Protein AF-0000000082585379 (afdb_homodimer)

Organism: NCBI:txid2716538

Secondary structure (DSSP, 8-state):
--EEEEEE-GGGHHHHHHHHHHHHHTT-EEEE-S--SSS---HHHHHHHHHHHHHTTS-SEEEEEESSSHHHHHHHTTSTT--EEE-SSHHHHHHHHHHH---EEEEETTTS-HHHHHHHHHHHHHPPP---HHHHHHHHHHHHTSSGGGG-THHHHHHHHHHHTT-S--/--EEEEEE-GGGHHHHHHHHHHHHHTT-EEEE-S--SSS---HHHHHHHHHHHHHTTS-SEEEEEESSSHHHHHHHTTSTT--EEE-SSHHHHHHHHHHH---EEEEETTTS-HHHHHHHHHHHHHPPP---HHHHHHHHHHHHTSSGGGG-THHHHHHHHHHHTT-S--

Solvent-accessible surface area (backbone atoms only — not comparable to full-atom values): 16922 Å² total; per-residue (Å²): 124,60,26,33,30,32,19,25,18,25,80,27,34,70,57,52,52,52,47,48,51,54,44,38,71,72,57,38,48,66,46,79,66,27,51,91,46,70,59,86,64,64,36,48,59,20,17,36,50,32,28,52,48,42,65,72,65,76,31,68,35,30,39,37,33,16,48,70,9,57,65,25,28,43,32,15,23,33,33,60,72,38,38,40,42,67,36,92,43,49,66,52,22,35,46,34,15,24,50,48,58,40,41,26,45,14,30,19,54,72,77,41,55,68,69,57,50,50,48,23,53,49,38,33,74,69,42,61,62,49,79,43,73,66,28,46,50,53,38,52,51,60,42,43,44,39,64,91,56,38,73,52,64,54,58,58,54,50,53,53,48,42,55,73,66,58,63,73,71,132,124,59,25,34,30,32,19,24,19,24,79,27,34,68,58,50,54,52,48,47,51,54,42,39,73,75,58,38,48,65,46,79,65,29,53,92,46,69,60,82,64,63,36,49,59,21,18,37,50,32,27,52,48,43,64,72,66,76,31,69,36,30,39,37,33,16,46,69,9,56,64,25,27,43,32,15,23,34,34,62,75,38,38,39,42,66,35,92,43,50,66,53,21,36,46,34,14,25,49,49,56,38,42,26,44,14,31,20,53,71,76,42,55,69,70,57,50,52,48,24,51,49,38,34,73,70,43,61,61,50,80,42,74,66,28,46,49,52,39,53,51,61,42,43,44,41,63,92,56,38,72,53,64,56,58,59,53,49,52,52,49,44,54,73,66,58,63,74,71,130

Nearest PDB structures (foldseek):
  4lfk-assembly1_B  TM=8.554E-01  e=3.234E-20  Lacticaseibacillus rhamnosus Lc 705
  3he8-assembly1_A  TM=9.364E-01  e=7.522E-17  Acetivibrio thermocellus ATCC 27405
  1o1x-assembly1_A  TM=9.632E-01  e=3.113E-16  Thermotoga maritima
  2vvr-assembly1_A  TM=9.619E-01  e=1.017E-15  Escherichia coli K-12
  1nn4-assembly1_A  TM=9.625E-01  e=7.165E-15  Escherichia coli

InterPro domains:
  IPR003500 Sugar-phosphate isomerase, RpiB/LacA/LacB family [PF02502] (4-133)
  IPR003500 Sugar-phosphate isomerase, RpiB/LacA/LacB family [PTHR30345] (2-132)
  IPR003500 Sugar-phosphate isomerase, RpiB/LacA/LacB family [TIGR00689] (4-132)
  IPR036569 Sugar-phosphate isomerase, RpiB/LacA/LacB superfamily [G3DSA:3.40.1400.10] (1-170)
  IPR036569 Sugar-phosphate isomerase, RpiB/LacA/LacB superfamily [SSF89623] (2-145)

Sequence (340 aa):
MKRIAIGCDHIVTNIKNELRQWLSEKGYDVVDFGTYNSERTHFPIFGKRVAEALQTGEFDYGVVLCGTGVGITNSANKVKGARCVLARDVHTAHAARRDYDANIIGVGGRISGLGLIENIIEEFLSTEFNATEENVFVRDFMNSMIGENANKGEYFEEERNKWKEGCYHDMKRIAIGCDHIVTNIKNELRQWLSEKGYDVVDFGTYNSERTHFPIFGKRVAEALQTGEFDYGVVLCGTGVGITNSANKVKGARCVLARDVHTAHAARRDYDANIIGVGGRISGLGLIENIIEEFLSTEFNATEENVFVRDFMNSMIGENANKGEYFEEERNKWKEGCYHD

pLDDT: mean 89.11, std 17.72, range [25.69, 98.94]

Foldseek 3Di:
DAEEEEEEFLAQLVLSVVVQVVVVVVPYHYDYPDDNHNPGDDLLVGLCVRLVVVVVVPHQAYEYEYQAQPRSQVSNLQDALAQEDEDPAQVSLQCCCAQQVHRYYTYHNNPHDSVRVNNNVVSNVPHHHNPDVNSVVNNVVSNQCDDPNVPVPVVVVVVVVCVVVVPDDD/DAEEEEEEFLAQLVLSVVVQVVVVVVPYHYDYPDDNHNPGDDLLVGLCVRLVVVVVVPHQAYEYEYQAQPRSQVSNLQDALAQEDEDPAQVSLQCCCAQQVHRYYTYHNNPHDSVRVNSSVVSNVPHHHNPDVNSVVNNVVSNQCDDPNVPVPPVVVVVVVCVVVVPDDD

Structure (mmCIF, N/CA/C/O backbone):
data_AF-0000000082585379-model_v1
#
loop_
_entity.id
_entity.type
_entity.pdbx_description
1 polymer 'RpiB/LacA/LacB family sugar-phosphate isomerase'
#
loop_
_atom_site.group_PDB
_atom_site.id
_atom_site.type_symbol
_atom_site.label_atom_id
_atom_site.label_alt_id
_atom_site.label_comp_id
_atom_site.label_asym_id
_atom_site.label_entity_id
_atom_site.label_seq_id
_atom_site.pdbx_PDB_ins_code
_atom_site.Cartn_x
_atom_site.Cartn_y
_atom_site.Cartn_z
_atom_site.occupancy
_atom_site.B_iso_or_equiv
_atom_site.auth_seq_id
_atom_site.auth_comp_id
_atom_site.auth_asym_id
_atom_site.auth_atom_id
_atom_site.pdbx_PDB_model_num
ATOM 1 N N . MET A 1 1 ? -13.711 20.859 14.453 1 89.19 1 MET A N 1
ATOM 2 C CA . MET A 1 1 ? -12.797 20.969 13.32 1 89.19 1 MET A CA 1
ATOM 3 C C . MET A 1 1 ? -12.008 19.672 13.125 1 89.19 1 MET A C 1
ATOM 5 O O . MET A 1 1 ? -11.492 19.109 14.094 1 89.19 1 MET A O 1
ATOM 9 N N . LYS A 1 2 ? -11.969 19.125 11.852 1 95.88 2 LYS A N 1
ATOM 10 C CA . LYS A 1 2 ? -11.25 17.875 11.633 1 95.88 2 LYS A CA 1
ATOM 11 C C . LYS A 1 2 ? -9.742 18.094 11.641 1 95.88 2 LYS A C 1
ATOM 13 O O . LYS A 1 2 ? -9.25 19.094 11.117 1 95.88 2 LYS A O 1
ATOM 18 N N . ARG A 1 3 ? -9.031 17.188 12.227 1 98.56 3 ARG A N 1
ATOM 19 C CA . ARG A 1 3 ? -7.582 17.266 12.367 1 98.56 3 ARG A CA 1
ATOM 20 C C . ARG A 1 3 ? -6.891 16.297 11.414 1 98.56 3 ARG A C 1
ATOM 22 O O . ARG A 1 3 ? -7.27 15.133 11.32 1 98.56 3 ARG A O 1
ATOM 29 N N . ILE A 1 4 ? -5.883 16.844 10.727 1 98.75 4 ILE A N 1
ATOM 30 C CA . ILE A 1 4 ? -5.184 16.062 9.711 1 98.75 4 ILE A CA 1
ATOM 31 C C . ILE A 1 4 ? -3.697 15.984 10.047 1 98.75 4 ILE A C 1
ATOM 33 O O . ILE A 1 4 ? -3.068 17 10.336 1 98.75 4 ILE A O 1
ATOM 37 N N . ALA A 1 5 ? -3.143 14.812 10.125 1 98.81 5 ALA A N 1
ATOM 38 C CA . ALA A 1 5 ? -1.698 14.602 10.18 1 98.81 5 ALA A CA 1
ATOM 39 C C . ALA A 1 5 ? -1.111 14.477 8.773 1 98.81 5 ALA A C 1
ATOM 41 O O . ALA A 1 5 ? -1.58 13.664 7.969 1 98.81 5 ALA A O 1
ATOM 42 N N . ILE A 1 6 ? -0.092 15.273 8.453 1 98.81 6 ILE A N 1
ATOM 43 C CA . ILE A 1 6 ? 0.487 15.234 7.113 1 98.81 6 ILE A CA 1
ATOM 44 C C . ILE A 1 6 ? 1.99 14.984 7.211 1 98.81 6 ILE A C 1
ATOM 46 O O . ILE A 1 6 ? 2.652 15.492 8.125 1 98.81 6 ILE A O 1
ATOM 50 N N . GLY A 1 7 ? 2.529 14.117 6.383 1 98.31 7 GLY A N 1
ATOM 51 C CA . GLY A 1 7 ? 3.953 13.828 6.312 1 98.31 7 GLY A CA 1
ATOM 52 C C . GLY A 1 7 ? 4.43 13.508 4.91 1 98.31 7 GLY A C 1
ATOM 53 O O . GLY A 1 7 ? 3.629 13.141 4.047 1 98.31 7 GLY A O 1
ATOM 54 N N . CYS A 1 8 ? 5.742 13.688 4.688 1 97.88 8 CYS A N 1
ATOM 55 C CA . CYS A 1 8 ? 6.328 13.43 3.379 1 97.88 8 CYS A CA 1
ATOM 56 C C . CYS A 1 8 ? 7.812 13.109 3.5 1 97.88 8 CYS A C 1
ATOM 58 O O . CYS A 1 8 ? 8.391 13.219 4.582 1 97.88 8 CYS A O 1
ATOM 60 N N . ASP A 1 9 ? 8.344 12.594 2.402 1 95.44 9 ASP A N 1
ATOM 61 C CA . ASP A 1 9 ? 9.797 12.508 2.361 1 95.44 9 ASP A CA 1
ATOM 62 C C . ASP A 1 9 ? 10.406 13.797 1.817 1 95.44 9 ASP A C 1
ATOM 64 O O . ASP A 1 9 ? 9.695 14.766 1.539 1 95.44 9 ASP A O 1
ATOM 68 N N . HIS A 1 10 ? 11.719 13.82 1.642 1 94.94 10 HIS A N 1
ATOM 69 C CA . HIS A 1 10 ? 12.453 15.031 1.312 1 94.94 10 HIS A CA 1
ATOM 70 C C . HIS A 1 10 ? 12.188 15.469 -0.124 1 94.94 10 HIS A C 1
ATOM 72 O O . HIS A 1 10 ? 12.422 16.625 -0.482 1 94.94 10 HIS A O 1
ATOM 78 N N . ILE A 1 11 ? 11.742 14.586 -0.915 1 94.81 11 ILE A N 1
ATOM 79 C CA . ILE A 1 11 ? 11.602 14.828 -2.346 1 94.81 11 ILE A CA 1
ATOM 80 C C . ILE A 1 11 ? 10.477 15.836 -2.588 1 94.81 11 ILE A C 1
ATOM 82 O O . ILE A 1 11 ? 10.539 16.625 -3.533 1 94.81 11 ILE A O 1
ATOM 86 N N . VAL A 1 12 ? 9.484 15.875 -1.727 1 97.81 12 VAL A N 1
ATOM 87 C CA . VAL A 1 12 ? 8.273 16.609 -2.064 1 97.81 12 VAL A CA 1
ATOM 88 C C . VAL A 1 12 ? 7.898 17.547 -0.919 1 97.81 12 VAL A C 1
ATOM 90 O O . VAL A 1 12 ? 6.719 17.797 -0.67 1 97.81 12 VAL A O 1
ATOM 93 N N . THR A 1 13 ? 8.898 18.094 -0.218 1 97.56 13 THR A N 1
ATOM 94 C CA . THR A 1 13 ? 8.664 18.969 0.93 1 97.56 13 THR A CA 1
ATOM 95 C C . THR A 1 13 ? 7.887 20.203 0.519 1 97.56 13 THR A C 1
ATOM 97 O O . THR A 1 13 ? 6.992 20.656 1.241 1 97.56 13 THR A O 1
ATOM 100 N N . ASN A 1 14 ? 8.195 20.766 -0.634 1 97.69 14 ASN A N 1
ATOM 101 C CA . ASN A 1 14 ? 7.504 21.953 -1.107 1 97.69 14 ASN A CA 1
ATOM 102 C C . ASN A 1 14 ? 6.031 21.672 -1.392 1 97.69 14 ASN A C 1
ATOM 104 O O . ASN A 1 14 ? 5.168 22.5 -1.099 1 97.69 14 ASN A O 1
ATOM 108 N N . ILE A 1 15 ? 5.75 20.5 -1.929 1 98.25 15 ILE A N 1
ATOM 109 C CA . ILE A 1 15 ? 4.375 20.125 -2.229 1 98.25 15 ILE A CA 1
ATOM 110 C C . ILE A 1 15 ? 3.596 19.938 -0.929 1 98.25 15 ILE A C 1
ATOM 112 O O . ILE A 1 15 ? 2.463 20.406 -0.801 1 98.25 15 ILE A O 1
ATOM 116 N N . LYS A 1 16 ? 4.254 19.266 0.037 1 98.25 16 LYS A N 1
ATOM 117 C CA . LYS A 1 16 ? 3.607 19.094 1.333 1 98.25 16 LYS A CA 1
ATOM 118 C C . LYS A 1 16 ? 3.266 20.438 1.968 1 98.25 16 LYS A C 1
ATOM 120 O O . LYS A 1 16 ? 2.18 20.609 2.525 1 98.25 16 LYS A O 1
ATOM 125 N N . ASN A 1 17 ? 4.176 21.375 1.88 1 98.19 17 ASN A N 1
ATOM 126 C CA . ASN A 1 17 ? 3.939 22.688 2.461 1 98.19 17 ASN A CA 1
ATOM 127 C C . ASN A 1 17 ? 2.762 23.391 1.793 1 98.19 17 ASN A C 1
ATOM 129 O O . ASN A 1 17 ? 1.936 24.016 2.469 1 98.19 17 ASN A O 1
ATOM 133 N N . GLU A 1 18 ? 2.713 23.297 0.524 1 98.38 18 GLU A N 1
ATOM 134 C CA . GLU A 1 18 ? 1.6 23.891 -0.213 1 98.38 18 GLU A CA 1
ATOM 135 C C . GLU A 1 18 ? 0.276 23.234 0.166 1 98.38 18 GLU A C 1
ATOM 137 O O . GLU A 1 18 ? -0.733 23.922 0.352 1 98.38 18 GLU A O 1
ATOM 142 N N . LEU A 1 19 ? 0.276 21.938 0.3 1 98.69 19 LEU A N 1
ATOM 143 C CA . LEU A 1 19 ? -0.935 21.203 0.647 1 98.69 19 LEU A CA 1
ATOM 144 C C . LEU A 1 19 ? -1.382 21.531 2.068 1 98.69 19 LEU A C 1
ATOM 146 O O . LEU A 1 19 ? -2.58 21.656 2.336 1 98.69 19 LEU A O 1
ATOM 150 N N . ARG A 1 20 ? -0.409 21.609 2.943 1 98.56 20 ARG A N 1
ATOM 151 C CA . ARG A 1 20 ? -0.731 21.984 4.316 1 98.56 20 ARG A CA 1
ATOM 152 C C . ARG A 1 20 ? -1.468 23.328 4.367 1 98.56 20 ARG A C 1
ATOM 154 O O . ARG A 1 20 ? -2.488 23.453 5.047 1 98.56 20 ARG A O 1
ATOM 161 N N . GLN A 1 21 ? -0.938 24.281 3.672 1 98.38 21 GLN A N 1
ATOM 162 C CA . GLN A 1 21 ? -1.569 25.594 3.609 1 98.38 21 GLN A CA 1
ATOM 163 C C . GLN A 1 21 ? -2.959 25.516 2.984 1 98.38 21 GLN A C 1
ATOM 165 O O . GLN A 1 21 ? -3.914 26.094 3.502 1 98.38 21 GLN A O 1
ATOM 170 N N . TRP A 1 22 ? -3.041 24.828 1.857 1 98.69 22 TRP A N 1
ATOM 171 C CA . TRP A 1 22 ? -4.301 24.641 1.141 1 98.69 22 TRP A CA 1
ATOM 172 C C . TRP A 1 22 ? -5.355 24.016 2.043 1 98.69 22 TRP A C 1
ATOM 174 O O . TRP A 1 22 ? -6.5 24.484 2.088 1 98.69 22 TRP A O 1
ATOM 184 N N . LEU A 1 23 ? -4.996 22.969 2.811 1 98.69 23 LEU A N 1
ATOM 185 C CA . LEU A 1 23 ? -5.902 22.297 3.734 1 98.69 23 LEU A CA 1
ATOM 186 C C . LEU A 1 23 ? -6.316 23.234 4.867 1 98.69 23 LEU A C 1
ATOM 188 O O . LEU A 1 23 ? -7.48 23.25 5.27 1 98.69 23 LEU A O 1
ATOM 192 N N . SER A 1 24 ? -5.359 24 5.371 1 98.31 24 SER A N 1
ATOM 193 C CA . SER A 1 24 ? -5.66 24.953 6.434 1 98.31 24 SER A CA 1
ATOM 194 C C . SER A 1 24 ? -6.668 26 5.965 1 98.31 24 SER A C 1
ATOM 196 O O . SER A 1 24 ? -7.57 26.375 6.719 1 98.31 24 SER A O 1
ATOM 198 N N . GLU A 1 25 ? -6.504 26.406 4.82 1 98 25 GLU A N 1
ATOM 199 C CA . GLU A 1 25 ? -7.41 27.391 4.246 1 98 25 GLU A CA 1
ATOM 200 C C . GLU A 1 25 ? -8.812 26.812 4.074 1 98 25 GLU A C 1
ATOM 202 O O . GLU A 1 25 ? -9.797 27.562 4.062 1 98 25 GLU A O 1
ATOM 207 N N . LYS A 1 26 ? -8.906 25.562 3.963 1 97.56 26 LYS A N 1
ATOM 208 C CA . LYS A 1 26 ? -10.195 24.891 3.822 1 97.56 26 LYS A CA 1
ATOM 209 C C . LYS A 1 26 ? -10.844 24.656 5.184 1 97.56 26 LYS A C 1
ATOM 211 O O . LYS A 1 26 ? -11.961 24.141 5.262 1 97.56 26 LYS A O 1
ATOM 216 N N . GLY A 1 27 ? -10.07 24.953 6.246 1 97.44 27 GLY A N 1
ATOM 217 C CA . GLY A 1 27 ? -10.672 24.891 7.57 1 97.44 27 GLY A CA 1
ATOM 218 C C . GLY A 1 27 ? -10.234 23.688 8.375 1 97.44 27 GLY A C 1
ATOM 219 O O . GLY A 1 27 ? -10.805 23.391 9.43 1 97.44 27 GLY A O 1
ATOM 220 N N . TYR A 1 28 ? -9.266 22.953 7.914 1 98.44 28 TYR A N 1
ATOM 221 C CA . TYR A 1 28 ? -8.75 21.812 8.672 1 98.44 28 TYR A CA 1
ATOM 222 C C . TYR A 1 28 ? -7.633 22.25 9.617 1 98.44 28 TYR A C 1
ATOM 224 O O . TYR A 1 28 ? -6.93 23.219 9.344 1 98.44 28 TYR A O 1
ATOM 232 N N . ASP A 1 29 ? -7.543 21.609 10.773 1 98.44 29 ASP A N 1
ATOM 233 C CA . ASP A 1 29 ? -6.359 21.703 11.625 1 98.44 29 ASP A CA 1
ATOM 234 C C . ASP A 1 29 ? -5.281 20.719 11.188 1 98.44 29 ASP A C 1
ATOM 236 O O . ASP A 1 29 ? -5.414 19.516 11.406 1 98.44 29 ASP A O 1
ATOM 240 N N . VAL A 1 30 ? -4.246 21.25 10.562 1 98.62 30 VAL A N 1
ATOM 241 C CA . VAL A 1 30 ? -3.254 20.391 9.922 1 98.62 30 VAL A CA 1
ATOM 242 C C . VAL A 1 30 ? -1.959 20.406 10.734 1 98.62 30 VAL A C 1
ATOM 244 O O . VAL A 1 30 ? -1.402 21.469 11 1 98.62 30 VAL A O 1
ATOM 247 N N . VAL A 1 31 ? -1.514 19.25 11.18 1 98.31 31 VAL A N 1
ATOM 248 C CA . VAL A 1 31 ? -0.237 19.125 11.875 1 98.31 31 VAL A CA 1
ATOM 249 C C . VAL A 1 31 ? 0.77 18.406 10.977 1 98.31 31 VAL A C 1
ATOM 251 O O . VAL A 1 31 ? 0.473 17.344 10.43 1 98.31 31 VAL A O 1
ATOM 254 N N . ASP A 1 32 ? 1.885 19.016 10.867 1 97.75 32 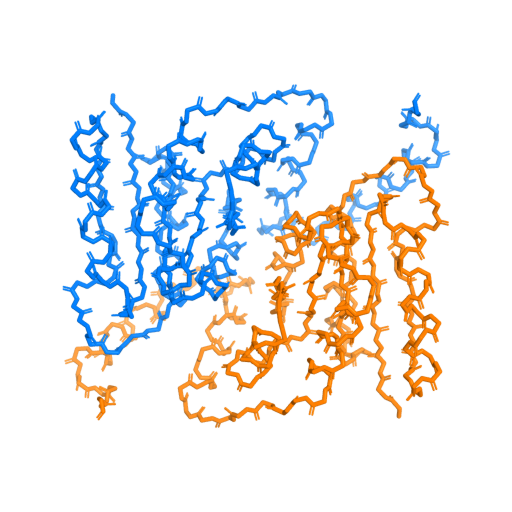ASP A N 1
ATOM 255 C CA . ASP A 1 32 ? 2.961 18.531 10 1 97.75 32 ASP A CA 1
ATOM 256 C C . ASP A 1 32 ? 3.914 17.625 10.773 1 97.75 32 ASP A C 1
ATOM 258 O O . ASP A 1 32 ? 4.531 18.047 11.75 1 97.75 32 ASP A O 1
ATOM 262 N N . PHE A 1 33 ? 4.109 16.391 10.266 1 96.62 33 PHE A N 1
ATOM 263 C CA . PHE A 1 33 ? 4.953 15.406 10.938 1 96.62 33 PHE A CA 1
ATOM 264 C C . PHE A 1 33 ? 6.27 15.219 10.195 1 96.62 33 PHE A C 1
ATOM 266 O O . PHE A 1 33 ? 6.996 14.25 10.438 1 96.62 33 PHE A O 1
ATOM 273 N N . GLY A 1 34 ? 6.512 16.109 9.297 1 92.06 34 GLY A N 1
ATOM 274 C CA . GLY A 1 34 ? 7.789 16.141 8.602 1 92.06 34 GLY A CA 1
ATOM 275 C C . GLY A 1 34 ? 7.766 15.414 7.273 1 92.06 34 GLY A C 1
ATOM 276 O O . GLY A 1 34 ? 6.73 14.883 6.871 1 92.06 34 GLY A O 1
ATOM 277 N N . THR A 1 35 ? 8.867 15.594 6.543 1 91.81 35 THR A N 1
ATOM 278 C CA . THR A 1 35 ? 10.094 16.297 6.914 1 91.81 35 THR A CA 1
ATOM 279 C C . THR A 1 35 ? 9.953 17.797 6.676 1 91.81 35 THR A C 1
ATOM 281 O O . THR A 1 35 ? 8.883 18.266 6.297 1 91.81 35 THR A O 1
ATOM 284 N N . TYR A 1 36 ? 11.07 18.594 7.047 1 92.69 36 TYR A N 1
ATOM 285 C CA . TYR A 1 36 ? 10.867 20.047 7.086 1 92.69 36 TYR A CA 1
ATOM 286 C C . TYR A 1 36 ? 11.82 20.75 6.137 1 92.69 36 TYR A C 1
ATOM 288 O O . TYR A 1 36 ? 11.797 21.984 6.02 1 92.69 36 TYR A O 1
ATOM 296 N N . ASN A 1 37 ? 12.672 19.922 5.461 1 90.12 37 ASN A N 1
ATOM 297 C CA . ASN A 1 37 ? 13.547 20.453 4.422 1 90.12 37 ASN A CA 1
ATOM 298 C C . ASN A 1 37 ? 13.852 19.391 3.363 1 90.12 37 ASN A C 1
ATOM 300 O O . ASN A 1 37 ? 13.219 18.328 3.34 1 90.12 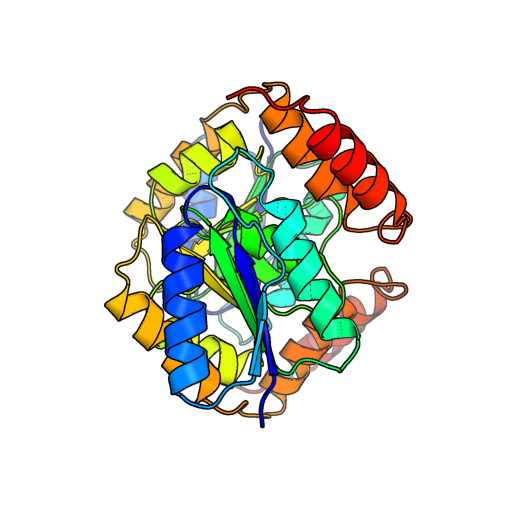37 ASN A O 1
ATOM 304 N N . SER A 1 38 ? 14.75 19.734 2.504 1 90.12 38 SER A N 1
ATOM 305 C CA . SER A 1 38 ? 14.992 18.844 1.364 1 90.12 38 SER A CA 1
ATOM 306 C C . SER A 1 38 ? 16.203 17.953 1.597 1 90.12 38 SER A C 1
ATOM 308 O O . SER A 1 38 ? 16.719 17.328 0.663 1 90.12 38 SER A O 1
ATOM 310 N N . GLU A 1 39 ? 16.594 17.953 2.861 1 88.81 39 GLU A N 1
ATOM 311 C CA . GLU A 1 39 ? 17.688 17.031 3.158 1 88.81 39 GLU A CA 1
ATOM 312 C C . GLU A 1 39 ? 17.234 15.586 3.076 1 88.81 39 GLU A C 1
ATOM 314 O O . GLU A 1 39 ? 16.141 15.242 3.529 1 88.81 39 GLU A O 1
ATOM 319 N N . ARG A 1 40 ? 18.078 14.773 2.551 1 87.62 40 ARG A N 1
ATOM 320 C CA . ARG A 1 40 ? 17.75 13.383 2.295 1 87.62 40 ARG A CA 1
ATOM 321 C C . ARG A 1 40 ? 17.297 12.68 3.574 1 87.62 40 ARG A C 1
ATOM 323 O O . ARG A 1 40 ? 17.906 12.867 4.633 1 87.62 40 ARG A O 1
ATOM 330 N N . THR A 1 41 ? 16.234 12.07 3.504 1 87 41 THR A N 1
ATOM 331 C CA . THR A 1 41 ? 15.656 11.297 4.602 1 87 41 THR A CA 1
ATOM 332 C C . THR A 1 41 ? 15.008 10.016 4.086 1 87 41 THR A C 1
ATOM 334 O O . THR A 1 41 ? 15.031 9.742 2.883 1 87 41 THR A O 1
ATOM 337 N N . HIS A 1 42 ? 14.562 9.234 5.07 1 89.62 42 HIS A N 1
ATOM 338 C CA . HIS A 1 42 ? 13.953 7.953 4.727 1 89.62 42 HIS A CA 1
ATOM 339 C C . HIS A 1 42 ? 12.43 8.008 4.871 1 89.62 42 HIS A C 1
ATOM 341 O O . HIS A 1 42 ? 11.922 8.211 5.977 1 89.62 42 HIS A O 1
ATOM 347 N N . PHE A 1 43 ? 11.734 7.754 3.801 1 93.25 43 PHE A N 1
ATOM 348 C CA . PHE A 1 43 ? 10.297 7.969 3.729 1 93.25 43 PHE A CA 1
ATOM 349 C C . PHE A 1 43 ? 9.57 7.117 4.762 1 93.25 43 PHE A C 1
ATOM 351 O O . PHE A 1 43 ? 8.531 7.523 5.289 1 93.25 43 PHE A O 1
ATOM 358 N N . PRO A 1 44 ? 10.094 5.871 5.113 1 94.75 44 PRO A N 1
ATOM 359 C CA . PRO A 1 44 ? 9.289 5.047 6.02 1 94.75 44 PRO A CA 1
ATOM 360 C C . PRO A 1 44 ? 9.055 5.711 7.375 1 94.75 44 PRO A C 1
ATOM 362 O O . PRO A 1 44 ? 8.039 5.457 8.023 1 94.75 44 PRO A O 1
ATOM 365 N N . ILE A 1 45 ? 9.953 6.609 7.715 1 92.81 45 ILE A N 1
ATOM 366 C CA . ILE A 1 45 ? 9.867 7.305 8.992 1 92.81 45 ILE A CA 1
ATOM 367 C C . ILE A 1 45 ? 8.594 8.148 9.039 1 92.81 45 ILE A C 1
ATOM 369 O O . ILE A 1 45 ? 7.836 8.094 10.016 1 92.81 45 ILE A O 1
ATOM 373 N N . PHE A 1 46 ? 8.312 8.75 7.992 1 95.88 46 PHE A N 1
ATOM 374 C CA . PHE A 1 46 ? 7.227 9.719 7.984 1 95.88 46 PHE A CA 1
ATOM 375 C C . PHE A 1 46 ? 5.887 9.039 7.746 1 95.88 46 PHE A C 1
ATOM 377 O O . PHE A 1 46 ? 4.855 9.484 8.25 1 95.88 46 PHE A O 1
ATOM 384 N N . GLY A 1 47 ? 5.926 7.973 6.941 1 97.31 47 GLY A N 1
ATOM 385 C CA . GLY A 1 47 ? 4.727 7.156 6.859 1 97.31 47 GLY A CA 1
ATOM 386 C C . GLY A 1 47 ? 4.309 6.574 8.195 1 97.31 47 GLY A C 1
ATOM 387 O O . GLY A 1 47 ? 3.131 6.625 8.562 1 97.31 47 GLY A O 1
ATOM 388 N N . LYS A 1 48 ? 5.27 6.082 8.906 1 95.94 48 LYS A N 1
ATOM 389 C CA . LYS A 1 48 ? 5.027 5.52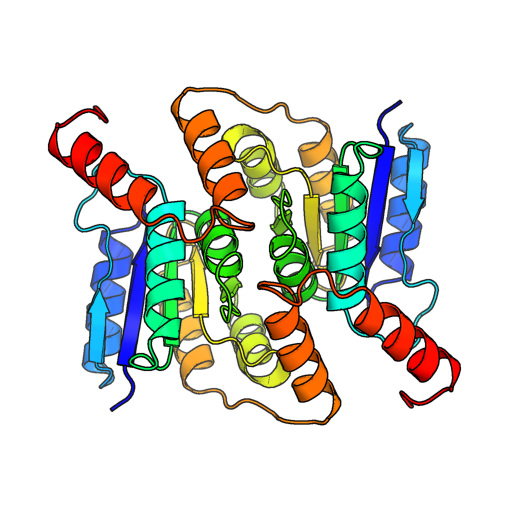 10.234 1 95.94 48 LYS A CA 1
ATOM 390 C C . LYS A 1 48 ? 4.512 6.586 11.195 1 95.94 48 LYS A C 1
ATOM 392 O O . LYS A 1 48 ? 3.547 6.355 11.93 1 95.94 48 LYS A O 1
ATOM 397 N N . ARG A 1 49 ? 5.113 7.758 11.203 1 95.75 49 ARG A N 1
ATOM 398 C CA . ARG A 1 49 ? 4.758 8.836 12.117 1 95.75 49 ARG A CA 1
ATOM 399 C C . ARG A 1 49 ? 3.305 9.266 11.922 1 95.75 49 ARG A C 1
ATOM 401 O O . ARG A 1 49 ? 2.562 9.422 12.898 1 95.75 49 ARG A O 1
ATOM 408 N N . VAL A 1 50 ? 2.957 9.438 10.703 1 98.12 50 VAL A N 1
ATOM 409 C CA . VAL A 1 50 ? 1.593 9.867 10.414 1 98.12 50 VAL A CA 1
ATOM 410 C C . VAL A 1 50 ? 0.606 8.789 10.852 1 98.12 50 VAL A C 1
ATOM 412 O O . VAL A 1 50 ? -0.412 9.086 11.477 1 98.12 50 VAL A O 1
ATOM 415 N N . ALA A 1 51 ? 0.901 7.527 10.516 1 97.81 51 ALA A N 1
ATOM 416 C CA . ALA A 1 51 ? 0.015 6.422 10.867 1 97.81 51 ALA A CA 1
ATOM 417 C C . ALA A 1 51 ? -0.111 6.289 12.383 1 97.81 51 ALA A C 1
ATOM 419 O O . ALA A 1 51 ? -1.21 6.09 12.906 1 97.81 51 ALA A O 1
ATOM 420 N N . GLU A 1 52 ? 0.956 6.441 13.078 1 95.75 52 GLU A N 1
ATOM 421 C CA . GLU A 1 52 ? 0.942 6.355 14.531 1 95.75 52 GLU A CA 1
ATOM 422 C C . GLU A 1 52 ? 0.161 7.516 15.148 1 95.75 52 GLU A C 1
ATOM 424 O O . GLU A 1 52 ? -0.494 7.352 16.172 1 95.75 52 GLU A O 1
ATOM 429 N N . ALA A 1 53 ? 0.322 8.664 14.562 1 96.38 53 ALA A N 1
ATOM 430 C CA . ALA A 1 53 ? -0.448 9.812 15.023 1 96.38 53 ALA A CA 1
ATOM 431 C C . ALA A 1 53 ? -1.941 9.5 15.039 1 96.38 53 ALA A C 1
ATOM 433 O O . ALA A 1 53 ? -2.65 9.883 15.977 1 96.38 53 ALA A O 1
ATOM 434 N N . LEU A 1 54 ? -2.428 8.797 14.094 1 97 54 LEU A N 1
ATOM 435 C CA . LEU A 1 54 ? -3.848 8.477 14.023 1 97 54 LEU A CA 1
ATOM 436 C C . LEU A 1 54 ? -4.25 7.52 15.141 1 97 54 LEU A C 1
ATOM 438 O O . LEU A 1 54 ? -5.406 7.496 15.555 1 97 54 LEU A O 1
ATOM 442 N N . GLN A 1 55 ? -3.33 6.77 15.594 1 92.81 55 GLN A N 1
ATOM 443 C CA . GLN A 1 55 ? -3.613 5.797 16.641 1 92.81 55 GLN A CA 1
ATOM 444 C C . GLN A 1 55 ? -3.924 6.492 17.969 1 92.81 55 GLN A C 1
ATOM 446 O O . GLN A 1 55 ? -4.531 5.895 18.859 1 92.81 55 GLN A O 1
ATOM 451 N N . THR A 1 56 ? -3.467 7.684 18.094 1 92.69 56 THR A N 1
ATOM 452 C CA . THR A 1 56 ? -3.693 8.414 19.328 1 92.69 56 THR A CA 1
ATOM 453 C C . THR A 1 56 ? -5.164 8.789 19.469 1 92.69 56 THR A C 1
ATOM 455 O O . THR A 1 56 ? -5.621 9.125 20.578 1 92.69 56 THR A O 1
ATOM 458 N N . GLY A 1 57 ? -5.859 8.82 18.375 1 94.62 57 GLY A N 1
ATOM 459 C CA . GLY A 1 57 ? -7.246 9.266 18.391 1 94.62 57 GLY A CA 1
ATOM 460 C C . GLY A 1 57 ? -7.391 10.766 18.281 1 94.62 57 GLY A C 1
ATOM 461 O O . GLY A 1 57 ? -8.508 11.289 18.266 1 94.62 57 GLY A O 1
ATOM 462 N N . GLU A 1 58 ? -6.297 11.469 18.125 1 95.88 58 GLU A N 1
ATOM 463 C CA . GLU A 1 58 ? -6.309 12.93 18.094 1 95.88 58 GLU A CA 1
ATOM 464 C C . GLU A 1 58 ? -6.492 13.445 16.672 1 95.88 58 GLU A C 1
ATOM 466 O O . GLU A 1 58 ? -6.758 14.633 16.469 1 95.88 58 GLU A O 1
ATOM 471 N N . PHE A 1 59 ? -6.312 12.578 15.727 1 98.06 59 PHE A N 1
ATOM 472 C CA . PHE A 1 59 ? -6.41 12.977 14.328 1 98.06 59 PHE A CA 1
ATOM 473 C C . PHE A 1 59 ? -7.512 12.195 13.617 1 98.06 59 PHE A C 1
ATOM 475 O O . PHE A 1 59 ? -7.723 11.016 13.898 1 98.06 59 PHE A O 1
ATOM 482 N N . ASP A 1 60 ? -8.125 12.859 12.719 1 98.25 60 ASP A N 1
ATOM 483 C CA . ASP A 1 60 ? -9.211 12.242 11.961 1 98.25 60 ASP A CA 1
ATOM 484 C C . ASP A 1 60 ? -8.68 11.562 10.703 1 98.25 60 ASP A C 1
ATOM 486 O O . ASP A 1 60 ? -9.156 10.492 10.32 1 98.25 60 ASP A O 1
ATOM 490 N N . TYR A 1 61 ? -7.703 12.18 10.031 1 98.69 61 TYR A N 1
ATOM 491 C CA . TYR A 1 61 ? -7.195 11.664 8.766 1 98.69 61 TYR A CA 1
ATOM 492 C C . TYR A 1 61 ? -5.695 11.906 8.641 1 98.69 61 TYR A C 1
ATOM 494 O O . TYR A 1 61 ? -5.133 12.734 9.359 1 98.69 61 TYR A O 1
ATOM 502 N N . GLY A 1 62 ? -5.086 11.148 7.797 1 98.88 62 GLY A N 1
ATOM 503 C CA . GLY A 1 62 ? -3.689 11.344 7.434 1 98.88 62 GLY A CA 1
ATOM 504 C C . GLY A 1 62 ? -3.49 11.609 5.953 1 98.88 62 GLY A C 1
ATOM 505 O O . GLY A 1 62 ? -4.277 11.148 5.125 1 98.88 62 GLY A O 1
ATOM 506 N N . VAL A 1 63 ? -2.461 12.352 5.613 1 98.94 63 VAL A N 1
ATOM 507 C CA . VAL A 1 63 ? -1.996 12.578 4.25 1 98.94 63 VAL A CA 1
ATOM 508 C C . VAL A 1 63 ? -0.492 12.328 4.168 1 98.94 63 VAL A C 1
ATOM 510 O O . VAL A 1 63 ? 0.287 12.922 4.914 1 98.94 63 VAL A O 1
ATOM 513 N N . VAL A 1 64 ? -0.122 11.438 3.316 1 98.81 64 VAL A N 1
ATOM 514 C CA . VAL A 1 64 ? 1.303 11.156 3.176 1 98.81 64 VAL A CA 1
ATOM 515 C C . VAL A 1 64 ? 1.713 11.289 1.71 1 98.81 64 VAL A C 1
ATOM 517 O O . VAL A 1 64 ? 0.929 10.977 0.81 1 98.81 64 VAL A O 1
ATOM 520 N N . LEU A 1 65 ? 2.965 11.789 1.521 1 98.25 65 LEU A N 1
ATOM 521 C CA . LEU A 1 65 ? 3.459 12.023 0.168 1 98.25 65 LEU A CA 1
ATOM 522 C C . LEU A 1 65 ? 4.938 11.656 0.061 1 98.25 65 LEU A C 1
ATOM 524 O O . LEU A 1 65 ? 5.719 11.945 0.972 1 98.25 65 LEU A O 1
ATOM 528 N N . CYS A 1 66 ? 5.258 11.062 -0.995 1 97.31 66 CYS A N 1
ATOM 529 C CA . CYS A 1 66 ? 6.641 10.938 -1.443 1 97.31 66 CYS A CA 1
ATOM 530 C C . CYS A 1 66 ? 6.734 11.047 -2.961 1 97.31 66 CYS A C 1
ATOM 532 O O . CYS A 1 66 ? 5.828 11.578 -3.605 1 97.31 66 CYS A O 1
ATOM 534 N N . GLY A 1 67 ? 7.879 10.812 -3.541 1 95 67 GLY A N 1
ATOM 535 C CA . GLY A 1 67 ? 8 10.953 -4.984 1 95 67 GLY A CA 1
ATOM 536 C C . GLY A 1 67 ? 6.883 10.266 -5.746 1 95 67 GLY A C 1
ATOM 537 O O . GLY A 1 67 ? 6.07 10.922 -6.395 1 95 67 GLY A O 1
ATOM 538 N N . THR A 1 68 ? 6.758 8.969 -5.555 1 93.81 68 THR A N 1
ATOM 539 C CA . THR A 1 68 ? 5.73 8.18 -6.23 1 93.81 68 THR A CA 1
ATOM 540 C C . THR A 1 68 ? 4.555 7.906 -5.297 1 93.81 68 THR A C 1
ATOM 542 O O . THR A 1 68 ? 3.475 7.523 -5.746 1 93.81 68 THR A O 1
ATOM 545 N N . GLY A 1 69 ? 4.703 8.016 -4.066 1 95.81 69 GLY A N 1
ATOM 546 C CA . GLY A 1 69 ? 3.705 7.688 -3.066 1 95.81 69 GLY A CA 1
ATOM 547 C C . GLY A 1 69 ? 3.746 6.23 -2.645 1 95.81 69 GLY A C 1
ATOM 548 O O . GLY A 1 69 ? 3.178 5.859 -1.614 1 95.81 69 GLY A O 1
ATOM 549 N N . VAL A 1 70 ? 4.48 5.449 -3.379 1 93.81 70 VAL A N 1
ATOM 550 C CA . VAL A 1 70 ? 4.445 4 -3.205 1 93.81 70 VAL A CA 1
ATOM 551 C C . VAL A 1 70 ? 5.105 3.621 -1.882 1 93.81 70 VAL A C 1
ATOM 553 O O . VAL A 1 70 ? 4.5 2.938 -1.052 1 93.81 70 VAL A O 1
ATOM 556 N N . GLY A 1 71 ? 6.297 4.102 -1.624 1 94.06 71 GLY A N 1
ATOM 557 C CA . GLY A 1 71 ? 7.059 3.723 -0.444 1 94.06 71 GLY A CA 1
ATOM 558 C C . GLY A 1 71 ? 6.418 4.176 0.853 1 94.06 71 GLY A C 1
ATOM 559 O O . GLY A 1 71 ? 6.223 3.377 1.771 1 94.06 71 GLY A O 1
ATOM 560 N N . ILE A 1 72 ? 6.035 5.41 0.891 1 96.62 72 ILE A N 1
ATOM 561 C CA . ILE A 1 72 ? 5.551 5.988 2.141 1 96.62 72 ILE A CA 1
ATOM 562 C C . ILE A 1 72 ? 4.191 5.391 2.492 1 96.62 72 ILE A C 1
ATOM 564 O O . ILE A 1 72 ? 3.875 5.195 3.668 1 96.62 72 ILE A O 1
ATOM 568 N N . THR A 1 73 ? 3.34 5.035 1.515 1 97.25 73 THR A N 1
ATOM 569 C CA . THR A 1 73 ? 2.053 4.402 1.779 1 97.25 73 THR A CA 1
ATOM 570 C C . THR A 1 73 ? 2.244 2.988 2.324 1 97.25 73 THR A C 1
ATOM 572 O O . THR A 1 73 ? 1.507 2.553 3.209 1 97.25 73 THR A O 1
ATOM 575 N N . ASN A 1 74 ? 3.238 2.287 1.829 1 95.06 74 ASN A N 1
ATOM 576 C CA . ASN A 1 74 ? 3.551 0.955 2.332 1 95.06 74 ASN A CA 1
ATOM 577 C C . ASN A 1 74 ? 3.977 0.996 3.797 1 95.06 74 ASN A C 1
ATOM 579 O O . ASN A 1 74 ? 3.537 0.169 4.598 1 95.06 74 ASN A O 1
ATOM 583 N N . SER A 1 75 ? 4.805 1.985 4.102 1 95.38 75 SER A N 1
ATOM 584 C CA . SER A 1 75 ? 5.254 2.117 5.48 1 95.38 75 SER A CA 1
ATOM 585 C C . SER A 1 75 ? 4.098 2.457 6.414 1 95.38 75 SER A C 1
ATOM 587 O O . SER A 1 75 ? 4 1.915 7.516 1 95.38 75 SER A O 1
ATOM 589 N N . ALA A 1 76 ? 3.215 3.328 5.973 1 97.44 76 ALA A N 1
ATOM 590 C CA . ALA A 1 76 ? 2.057 3.695 6.785 1 97.44 76 ALA A CA 1
ATOM 591 C C . ALA A 1 76 ? 1.186 2.477 7.078 1 97.44 76 ALA A C 1
ATOM 593 O O . ALA A 1 76 ? 0.71 2.303 8.203 1 97.44 76 ALA A O 1
ATOM 594 N N . ASN A 1 77 ? 1.019 1.631 6.113 1 96.75 77 ASN A N 1
ATOM 595 C CA . ASN A 1 77 ? 0.116 0.49 6.219 1 96.75 77 ASN A CA 1
ATOM 596 C C . ASN A 1 77 ? 0.663 -0.569 7.172 1 96.75 77 ASN A C 1
ATOM 598 O O . ASN A 1 77 ? -0.055 -1.493 7.559 1 96.75 77 ASN A O 1
ATOM 602 N N . LYS A 1 78 ? 1.852 -0.419 7.59 1 95.19 78 LYS A N 1
ATOM 603 C CA . LYS A 1 78 ? 2.451 -1.391 8.5 1 95.19 78 LYS A CA 1
ATOM 604 C C . LYS A 1 78 ? 2.17 -1.025 9.953 1 95.19 78 LYS A C 1
ATOM 606 O O . LYS A 1 78 ? 2.572 -1.748 10.867 1 95.19 78 LYS A O 1
ATOM 611 N N . VAL A 1 79 ? 1.498 0.025 10.156 1 94.69 79 VAL A N 1
ATOM 612 C CA . VAL A 1 79 ? 1.122 0.461 11.5 1 94.69 79 VAL A CA 1
ATOM 613 C C . VAL A 1 79 ? -0.305 0.015 11.805 1 94.69 79 VAL A C 1
ATOM 615 O O . VAL A 1 79 ? -1.197 0.144 10.961 1 94.69 79 VAL A O 1
ATOM 618 N N . LYS A 1 80 ? -0.504 -0.518 12.984 1 93.31 80 LYS A N 1
ATOM 619 C CA . LYS A 1 80 ? -1.824 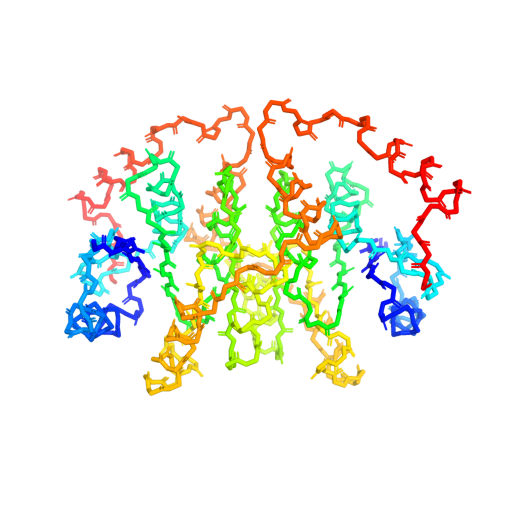-0.972 13.414 1 93.31 80 LYS A CA 1
ATOM 620 C C . LYS A 1 80 ? -2.867 0.13 13.242 1 93.31 80 LYS A C 1
ATOM 622 O O . LYS A 1 80 ? -2.619 1.284 13.602 1 93.31 80 LYS A O 1
ATOM 627 N N . GLY A 1 81 ? -3.986 -0.269 12.672 1 94 81 GLY A N 1
ATOM 628 C CA . GLY A 1 81 ? -5.105 0.652 12.555 1 94 81 GLY A CA 1
ATOM 629 C C . GLY A 1 81 ? -5.051 1.508 11.305 1 94 81 GLY A C 1
ATOM 630 O O . GLY A 1 81 ? -6.039 2.141 10.93 1 94 81 GLY A O 1
ATOM 631 N N . ALA A 1 82 ? -3.865 1.554 10.633 1 96.81 82 ALA A N 1
ATOM 632 C CA . ALA A 1 82 ? -3.734 2.359 9.422 1 96.81 82 ALA A CA 1
ATOM 633 C C . ALA A 1 82 ? -4.406 1.68 8.234 1 96.81 82 ALA A C 1
ATOM 635 O O . ALA A 1 82 ? -4.215 0.483 8.008 1 96.81 82 ALA A O 1
ATOM 636 N N . ARG A 1 83 ? -5.195 2.34 7.555 1 97.75 83 ARG A N 1
ATOM 637 C CA . ARG A 1 83 ? -5.754 1.993 6.254 1 97.75 83 ARG A CA 1
ATOM 638 C C . ARG A 1 83 ? -5.402 3.049 5.211 1 97.75 83 ARG A C 1
ATOM 640 O O . ARG A 1 83 ? -6.25 3.863 4.836 1 97.75 83 ARG A O 1
ATOM 647 N N . CYS A 1 84 ? -4.215 2.984 4.727 1 98.38 84 CYS A N 1
ATOM 648 C CA . CYS A 1 84 ? -3.637 3.988 3.838 1 98.38 84 CYS A CA 1
ATOM 649 C C . CYS A 1 84 ? -3.791 3.58 2.379 1 98.38 84 CYS A C 1
ATOM 651 O O . CYS A 1 84 ? -3.436 2.461 2.002 1 98.38 84 CYS A O 1
ATOM 653 N N . VAL A 1 85 ? -4.309 4.48 1.565 1 98 85 VAL A N 1
ATOM 654 C CA . VAL A 1 85 ? -4.543 4.168 0.16 1 98 85 VAL A CA 1
ATOM 655 C C . VAL A 1 85 ? -3.729 5.113 -0.723 1 98 85 VAL A C 1
ATOM 657 O O . VAL A 1 85 ? -3.807 6.332 -0.574 1 98 85 VAL A O 1
ATOM 660 N N . LEU A 1 86 ? -2.887 4.516 -1.6 1 97.31 86 LEU A N 1
ATOM 661 C CA . LEU A 1 86 ? -2.238 5.285 -2.654 1 97.31 86 LEU A CA 1
ATOM 662 C C . LEU A 1 86 ? -3.221 5.613 -3.771 1 97.31 86 LEU A C 1
ATOM 664 O O . LEU A 1 86 ? -3.727 4.711 -4.445 1 97.31 86 LEU A O 1
ATOM 668 N N . ALA A 1 87 ? -3.531 6.863 -3.947 1 97 87 ALA A N 1
ATOM 669 C CA . ALA A 1 87 ? -4.469 7.273 -4.988 1 97 87 ALA A CA 1
ATOM 670 C C . ALA A 1 87 ? -3.758 8.07 -6.082 1 97 87 ALA A C 1
ATOM 672 O O . ALA A 1 87 ? -2.928 8.938 -5.789 1 97 87 ALA A O 1
ATOM 673 N N . ARG A 1 88 ? -4.098 7.68 -7.238 1 93.94 88 ARG A N 1
ATOM 674 C CA . ARG A 1 88 ? -3.561 8.398 -8.391 1 93.94 88 ARG A CA 1
ATOM 675 C C . ARG A 1 88 ? -4.676 9.086 -9.172 1 93.94 88 ARG A C 1
ATOM 677 O O . ARG A 1 88 ? -4.422 9.703 -10.211 1 93.94 88 ARG A O 1
ATOM 684 N N . ASP A 1 89 ? -5.855 8.93 -8.75 1 94.62 89 ASP A N 1
ATOM 685 C CA . ASP A 1 89 ? -7.031 9.547 -9.359 1 94.62 89 ASP A CA 1
ATOM 686 C C . ASP A 1 89 ? -8.148 9.727 -8.336 1 94.62 89 ASP A C 1
ATOM 688 O O . ASP A 1 89 ? -8.094 9.156 -7.238 1 94.62 89 ASP A O 1
ATOM 692 N N . VAL A 1 90 ? -9.102 10.508 -8.742 1 97.38 90 VAL A N 1
ATOM 693 C CA . VAL A 1 90 ? -10.164 10.891 -7.824 1 97.38 90 VAL A CA 1
ATOM 694 C C . VAL A 1 90 ? -11.062 9.688 -7.547 1 97.38 90 VAL A C 1
ATOM 696 O O . VAL A 1 90 ? -11.57 9.523 -6.434 1 97.38 90 VAL A O 1
ATOM 699 N N . HIS A 1 91 ? -11.273 8.859 -8.492 1 95.81 91 HIS A N 1
ATOM 700 C CA . HIS A 1 91 ? -12.125 7.688 -8.32 1 95.81 91 HIS A CA 1
ATOM 701 C C . HIS A 1 91 ? -11.57 6.758 -7.25 1 95.81 91 HIS A C 1
ATOM 703 O O . HIS A 1 91 ? -12.32 6.254 -6.41 1 95.81 91 HIS A O 1
ATOM 709 N N . THR A 1 92 ? -10.289 6.539 -7.285 1 95.75 92 THR A N 1
ATOM 710 C CA . THR A 1 92 ? -9.641 5.691 -6.289 1 95.75 92 THR A CA 1
ATOM 711 C C . THR A 1 92 ? -9.805 6.277 -4.891 1 95.75 92 THR A C 1
ATOM 713 O O . THR A 1 92 ? -10.086 5.551 -3.936 1 95.75 92 THR A O 1
ATOM 716 N N . ALA A 1 93 ? -9.641 7.594 -4.797 1 97.69 93 ALA A N 1
ATOM 717 C CA . ALA A 1 93 ? -9.805 8.258 -3.508 1 97.69 93 ALA A CA 1
ATOM 718 C C . ALA A 1 93 ? -11.227 8.102 -2.986 1 97.69 93 ALA A C 1
ATOM 720 O O . ALA A 1 93 ? -11.438 7.824 -1.803 1 97.69 93 ALA A O 1
ATOM 721 N N . HIS A 1 94 ? -12.18 8.219 -3.869 1 98.06 94 HIS A N 1
ATOM 722 C CA . HIS A 1 94 ? -13.586 8.062 -3.514 1 98.06 94 HIS A CA 1
ATOM 723 C C . HIS A 1 94 ? -13.875 6.648 -3.018 1 98.06 94 HIS A C 1
ATOM 725 O O . HIS A 1 94 ? -14.469 6.469 -1.952 1 98.06 94 HIS A O 1
ATOM 731 N N . ALA A 1 95 ? -13.469 5.684 -3.744 1 96 95 ALA A N 1
ATOM 732 C CA . ALA A 1 95 ? -13.711 4.285 -3.406 1 96 95 ALA A CA 1
ATOM 733 C C . ALA A 1 95 ? -13.023 3.906 -2.1 1 96 95 ALA A C 1
ATOM 735 O O . ALA A 1 95 ? -13.57 3.156 -1.291 1 96 95 ALA A O 1
ATOM 736 N N . ALA A 1 96 ? -11.812 4.457 -1.946 1 95.69 96 ALA A N 1
ATOM 737 C CA . ALA A 1 96 ? -11.031 4.168 -0.748 1 95.69 96 ALA A CA 1
ATOM 738 C C . ALA A 1 96 ? -11.789 4.57 0.513 1 95.69 96 ALA A C 1
ATOM 740 O O . ALA A 1 96 ? -11.82 3.824 1.493 1 95.69 96 ALA A O 1
ATOM 741 N N . ARG A 1 97 ? -12.32 5.695 0.464 1 97.5 97 ARG A N 1
ATOM 742 C CA . ARG A 1 97 ? -13.07 6.184 1.618 1 97.5 97 ARG A CA 1
ATOM 743 C C . ARG A 1 97 ? -14.414 5.465 1.742 1 97.5 97 ARG A C 1
ATOM 745 O O . ARG A 1 97 ? -14.758 4.961 2.812 1 97.5 97 ARG A O 1
ATOM 752 N N . ARG A 1 98 ? -15.094 5.305 0.69 1 97.38 98 ARG A N 1
ATOM 753 C CA . ARG A 1 98 ? -16.453 4.797 0.675 1 97.38 98 ARG A CA 1
ATOM 754 C C . ARG A 1 98 ? -16.5 3.316 1.04 1 97.38 98 ARG A C 1
ATOM 756 O O . ARG A 1 98 ? -17.344 2.887 1.823 1 97.38 98 ARG A O 1
ATOM 763 N N . ASP A 1 99 ? -15.57 2.59 0.542 1 94.38 99 ASP A N 1
ATOM 764 C CA . ASP A 1 99 ? -15.695 1.137 0.595 1 94.38 99 ASP A CA 1
ATOM 765 C C . ASP A 1 99 ? -14.688 0.537 1.578 1 94.38 99 ASP A C 1
ATOM 767 O O . ASP A 1 99 ? -14.922 -0.539 2.133 1 94.38 99 ASP A O 1
ATOM 771 N N . TYR A 1 100 ? -13.602 1.247 1.799 1 92.62 100 TYR A N 1
ATOM 772 C CA . TYR A 1 100 ? -12.469 0.714 2.543 1 92.62 100 TYR A CA 1
ATOM 773 C C . TYR A 1 100 ? -12.297 1.439 3.873 1 92.62 100 TYR A C 1
ATOM 775 O O . TYR A 1 100 ? -11.547 0.991 4.738 1 92.62 100 TYR A O 1
ATOM 783 N N . ASP A 1 101 ? -13.078 2.521 4.102 1 97.5 101 ASP A N 1
ATOM 784 C CA . ASP A 1 101 ? -12.922 3.41 5.25 1 97.5 101 ASP A CA 1
ATOM 785 C C . ASP A 1 101 ? -11.461 3.807 5.441 1 97.5 101 ASP A C 1
ATOM 787 O O . ASP A 1 101 ? -10.945 3.766 6.559 1 97.5 101 ASP A O 1
ATOM 791 N N . ALA A 1 102 ? -10.797 4.086 4.316 1 98.31 102 ALA A N 1
ATOM 792 C CA . ALA A 1 102 ? -9.43 4.582 4.391 1 98.31 102 ALA A CA 1
ATOM 793 C C . ALA A 1 102 ? -9.328 5.785 5.328 1 98.31 102 ALA A C 1
ATOM 795 O O . ALA A 1 102 ? -10.203 6.656 5.316 1 98.31 102 ALA A O 1
ATOM 796 N N . ASN A 1 103 ? -8.281 5.77 6.16 1 98.56 103 ASN A N 1
ATOM 797 C CA . ASN A 1 103 ? -8.117 6.891 7.078 1 98.56 103 ASN A CA 1
ATOM 798 C C . ASN A 1 103 ? -6.848 7.684 6.773 1 98.56 103 ASN A C 1
ATOM 800 O O . ASN A 1 103 ? -6.621 8.75 7.355 1 98.56 103 ASN A O 1
ATOM 804 N N . ILE A 1 104 ? -6.035 7.211 5.844 1 98.81 104 ILE A N 1
ATOM 805 C CA . ILE A 1 104 ? -4.867 7.918 5.328 1 98.81 104 ILE A CA 1
ATOM 806 C C . ILE A 1 104 ? -4.871 7.879 3.801 1 98.81 104 ILE A C 1
ATOM 808 O O . ILE A 1 104 ? -5.137 6.832 3.203 1 98.81 104 ILE A O 1
ATOM 812 N N . ILE A 1 105 ? -4.609 8.984 3.145 1 98.81 105 ILE A N 1
ATOM 813 C CA . ILE A 1 105 ? -4.465 9.047 1.695 1 98.81 105 ILE A CA 1
ATOM 814 C C . ILE A 1 105 ? -3.014 9.344 1.332 1 98.81 105 ILE A C 1
ATOM 816 O O . ILE A 1 105 ? -2.387 10.227 1.929 1 98.81 105 ILE A O 1
ATOM 820 N N . GLY A 1 106 ? -2.482 8.531 0.521 1 98.44 106 GLY A N 1
ATOM 821 C CA . GLY A 1 106 ? -1.147 8.734 -0.015 1 98.44 106 GLY A CA 1
ATOM 822 C C . GLY A 1 106 ? -1.147 9.164 -1.472 1 98.44 106 GLY A C 1
ATOM 823 O O . GLY A 1 106 ? -1.963 8.68 -2.264 1 98.44 106 GLY A O 1
ATOM 824 N N . VAL A 1 107 ? -0.211 10.062 -1.816 1 98.19 107 VAL A N 1
ATOM 825 C CA . VAL A 1 107 ? -0.101 10.562 -3.186 1 98.19 107 VAL A CA 1
ATOM 826 C C . VAL A 1 107 ? 1.37 10.695 -3.568 1 98.19 107 VAL A C 1
ATOM 828 O O . VAL A 1 107 ? 2.238 10.789 -2.699 1 98.19 107 VAL A O 1
ATOM 831 N N . GLY A 1 108 ? 1.61 10.641 -4.863 1 97 108 GLY A N 1
ATOM 832 C CA . GLY A 1 108 ? 2.939 10.93 -5.383 1 97 108 GLY A CA 1
ATOM 833 C C . GLY A 1 108 ? 3.127 12.375 -5.785 1 97 108 GLY A C 1
ATOM 834 O O . GLY A 1 108 ? 2.521 12.844 -6.754 1 97 108 GLY A O 1
ATOM 835 N N . GLY A 1 109 ? 3.982 12.984 -5.09 1 97.12 109 GLY A N 1
ATOM 836 C CA . GLY A 1 109 ? 4.168 14.406 -5.324 1 97.12 109 GLY A CA 1
ATOM 837 C C . GLY A 1 109 ? 4.934 14.703 -6.598 1 97.12 109 GLY A C 1
ATOM 838 O O . GLY A 1 109 ? 4.793 15.789 -7.176 1 97.12 109 GLY A O 1
ATOM 839 N N . ARG A 1 110 ? 5.762 13.75 -7.004 1 94.56 110 ARG A N 1
ATOM 840 C CA . ARG A 1 110 ? 6.543 13.984 -8.211 1 94.56 110 ARG A CA 1
ATOM 841 C C . ARG A 1 110 ? 5.785 13.516 -9.453 1 94.56 110 ARG A C 1
ATOM 843 O O . ARG A 1 110 ? 6.031 14 -10.555 1 94.56 110 ARG A O 1
ATOM 850 N N . ILE A 1 111 ? 4.848 12.617 -9.297 1 93.12 111 ILE A N 1
ATOM 851 C CA . ILE A 1 111 ? 4.27 11.984 -10.477 1 93.12 111 ILE A CA 1
ATOM 852 C C . ILE A 1 111 ? 2.852 12.516 -10.703 1 93.12 111 ILE A C 1
ATOM 854 O O . ILE A 1 111 ? 2.242 12.25 -11.742 1 93.12 111 ILE A O 1
ATOM 858 N N . SER A 1 112 ? 2.273 13.227 -9.734 1 95.5 112 SER A N 1
ATOM 859 C CA . SER A 1 112 ? 0.962 13.852 -9.867 1 95.5 112 SER A CA 1
ATOM 860 C C . SER A 1 112 ? 1.056 15.367 -9.727 1 95.5 112 SER A C 1
ATOM 862 O O . SER A 1 112 ? 1.831 15.875 -8.914 1 95.5 112 SER A O 1
ATOM 864 N N . GLY A 1 113 ? 0.277 16.062 -10.562 1 96.44 113 GLY A N 1
ATOM 865 C CA . GLY A 1 113 ? 0.208 17.516 -10.422 1 96.44 113 GLY A CA 1
ATOM 866 C C . GLY A 1 113 ? -0.497 17.953 -9.148 1 96.44 113 GLY A C 1
ATOM 867 O O . GLY A 1 113 ? -1.383 17.25 -8.648 1 96.44 113 GLY A O 1
ATOM 868 N N . LEU A 1 114 ? -0.105 19.156 -8.703 1 97.88 114 LEU A N 1
ATOM 869 C CA . LEU A 1 114 ? -0.632 19.688 -7.449 1 97.88 114 LEU A CA 1
ATOM 870 C C . LEU A 1 114 ? -2.152 19.797 -7.504 1 97.88 114 LEU A C 1
ATOM 872 O O . LEU A 1 114 ? -2.838 19.453 -6.543 1 97.88 114 LEU A O 1
ATOM 876 N N . GLY A 1 115 ? -2.703 20.25 -8.617 1 98.19 115 GLY A N 1
ATOM 877 C CA . GLY A 1 115 ? -4.148 20.359 -8.75 1 98.19 115 GLY A CA 1
ATOM 878 C C . GLY A 1 115 ? -4.855 19.016 -8.617 1 98.19 115 GLY A C 1
ATOM 879 O O . GLY A 1 115 ? -5.891 18.922 -7.953 1 98.19 115 GLY A O 1
ATOM 880 N N . LEU A 1 116 ? -4.328 18.016 -9.219 1 98.31 116 LEU A N 1
ATOM 881 C CA . LEU A 1 116 ? -4.902 16.672 -9.102 1 98.31 116 LEU A CA 1
ATOM 882 C C . LEU A 1 116 ? -4.797 16.156 -7.664 1 98.31 116 LEU A C 1
ATOM 884 O O . LEU A 1 116 ? -5.746 15.586 -7.137 1 98.31 116 LEU A O 1
ATOM 888 N N . ILE A 1 117 ? -3.648 16.406 -7.066 1 98.62 117 ILE A N 1
ATOM 889 C CA . ILE A 1 117 ? -3.438 15.984 -5.688 1 98.62 117 ILE A CA 1
ATOM 890 C C . ILE A 1 117 ? -4.488 16.641 -4.785 1 98.62 117 ILE A C 1
ATOM 892 O O . ILE A 1 117 ? -5.09 15.961 -3.943 1 98.62 117 ILE A O 1
ATOM 896 N N . GLU A 1 118 ? -4.699 17.891 -5.016 1 98.81 118 GLU A N 1
ATOM 897 C CA . GLU A 1 118 ? -5.719 18.609 -4.25 1 98.81 118 GLU A CA 1
ATOM 898 C C . GLU A 1 118 ? -7.094 17.984 -4.449 1 98.81 118 GLU A C 1
ATOM 900 O O . GLU A 1 118 ? -7.836 17.781 -3.484 1 98.81 118 GLU A O 1
ATOM 905 N N . ASN A 1 119 ? -7.438 17.641 -5.668 1 98.75 119 ASN A N 1
ATOM 906 C CA . ASN A 1 119 ? -8.727 17.031 -5.957 1 98.75 119 ASN A CA 1
ATOM 907 C C . ASN A 1 119 ? -8.852 15.656 -5.285 1 98.75 119 ASN A C 1
ATOM 909 O O . ASN A 1 119 ? -9.922 15.305 -4.785 1 98.75 119 ASN A O 1
ATOM 913 N N . ILE A 1 120 ? -7.805 14.914 -5.309 1 98.69 120 ILE A N 1
ATOM 914 C CA . ILE A 1 120 ? -7.781 13.594 -4.691 1 98.69 120 ILE A CA 1
ATOM 915 C C . ILE A 1 120 ? -8.031 13.719 -3.189 1 98.69 120 ILE A C 1
ATOM 917 O O . ILE A 1 120 ? -8.891 13.031 -2.635 1 98.69 120 ILE A O 1
ATOM 921 N N . ILE A 1 121 ? -7.301 14.625 -2.564 1 98.81 121 ILE A N 1
ATOM 922 C CA . ILE A 1 121 ? -7.406 14.805 -1.121 1 98.81 121 ILE A CA 1
ATOM 923 C C . ILE A 1 121 ? -8.789 15.336 -0.765 1 98.81 121 ILE A C 1
ATOM 925 O O . ILE A 1 121 ? -9.406 14.875 0.199 1 98.81 121 ILE A O 1
ATOM 929 N N . GLU A 1 122 ? -9.273 16.266 -1.544 1 98.69 122 GLU A N 1
ATOM 930 C CA . GLU A 1 122 ? -10.609 16.812 -1.31 1 98.69 122 GLU A CA 1
ATOM 931 C C . GLU A 1 122 ? -11.672 15.711 -1.385 1 98.69 122 GLU A C 1
ATOM 933 O O . GLU A 1 122 ? -12.555 15.641 -0.531 1 98.69 122 GLU A O 1
ATOM 938 N N . GLU A 1 123 ? -11.617 14.914 -2.41 1 98.75 123 GLU A N 1
ATOM 939 C CA . GLU A 1 123 ? -12.562 13.812 -2.559 1 98.75 123 GLU A CA 1
ATOM 940 C C . GLU A 1 123 ? -12.484 12.852 -1.373 1 98.75 123 GLU A C 1
ATOM 942 O O . GLU A 1 123 ? -13.508 12.43 -0.838 1 98.75 123 GLU A O 1
ATOM 947 N N . PHE A 1 124 ? -11.312 12.547 -1.011 1 98.62 124 PHE A N 1
ATOM 948 C CA . PHE A 1 124 ? -11.062 11.664 0.122 1 98.62 124 PHE A CA 1
ATOM 949 C C . PHE A 1 124 ? -11.688 12.227 1.395 1 98.62 124 PHE A C 1
ATOM 951 O O . PHE A 1 124 ? -12.367 11.508 2.127 1 98.62 124 PHE A O 1
ATOM 958 N N . LEU A 1 125 ? -11.531 13.484 1.665 1 98.5 125 LEU A N 1
ATOM 959 C CA . LEU A 1 125 ? -11.961 14.125 2.906 1 98.5 125 LEU A CA 1
ATOM 960 C C . LEU A 1 125 ? -13.469 14.359 2.906 1 98.5 125 LEU A C 1
ATOM 962 O O . LEU A 1 125 ? -14.086 14.453 3.971 1 98.5 125 LEU A O 1
ATOM 966 N N . SER A 1 126 ? -14.047 14.414 1.759 1 98 126 SER A N 1
ATOM 967 C CA . SER A 1 126 ? -15.453 14.781 1.683 1 98 126 SER A CA 1
ATOM 968 C C . SER A 1 126 ? -16.344 13.555 1.506 1 98 126 SER A C 1
ATOM 970 O O . SER A 1 126 ? -17.562 13.648 1.54 1 98 126 SER A O 1
ATOM 972 N N . THR A 1 127 ? -15.758 12.43 1.253 1 98.44 127 THR A N 1
ATOM 973 C CA . THR A 1 127 ? -16.516 11.203 1.04 1 98.44 127 THR A CA 1
ATOM 974 C C . THR A 1 127 ? -16.797 10.5 2.367 1 98.44 127 THR A C 1
ATOM 976 O O . THR A 1 127 ? -15.914 10.414 3.227 1 98.44 127 THR A O 1
ATOM 979 N N . GLU A 1 128 ? -17.969 9.922 2.562 1 98.19 128 GLU A N 1
ATOM 980 C CA . GLU A 1 128 ? -18.344 9.18 3.764 1 98.19 128 GLU A CA 1
ATOM 981 C C . GLU A 1 128 ? -18.188 7.68 3.555 1 98.19 128 GLU A C 1
ATOM 983 O O . GLU A 1 128 ? -18.391 7.176 2.447 1 98.19 128 GLU A O 1
ATOM 988 N N . PHE A 1 129 ? -17.859 7.008 4.609 1 98.25 129 PHE A N 1
ATOM 989 C CA . PHE A 1 129 ? -17.797 5.551 4.594 1 98.25 129 PHE A CA 1
ATOM 990 C C . PHE A 1 129 ? -19.203 4.957 4.441 1 98.25 129 PHE A C 1
ATOM 992 O O . PHE A 1 129 ? -20.125 5.336 5.16 1 98.25 129 PHE A O 1
ATOM 999 N N . ASN A 1 130 ? -19.359 4.164 3.424 1 98.06 130 ASN A N 1
ATOM 1000 C CA . ASN A 1 130 ? -20.578 3.385 3.26 1 98.06 130 ASN A CA 1
ATOM 1001 C C . ASN A 1 130 ? -20.531 2.096 4.074 1 98.06 130 ASN A C 1
ATOM 1003 O O . ASN A 1 130 ? -20.078 1.06 3.584 1 98.06 130 ASN A O 1
ATOM 1007 N N . ALA A 1 131 ? -21.125 2.021 5.258 1 97.25 131 ALA A N 1
ATOM 1008 C CA . ALA A 1 131 ? -20.969 0.964 6.254 1 97.25 131 ALA A CA 1
ATOM 1009 C C . ALA A 1 131 ? -21.906 -0.206 5.965 1 97.25 131 ALA A C 1
ATOM 1011 O O . ALA A 1 131 ? -22.672 -0.626 6.836 1 97.25 131 ALA A O 1
ATOM 1012 N N . THR A 1 132 ? -21.844 -0.758 4.746 1 95.94 132 THR A N 1
ATOM 1013 C CA . THR A 1 132 ? -22.531 -2.018 4.48 1 95.94 132 THR A CA 1
ATOM 1014 C C . THR A 1 132 ? -21.906 -3.156 5.277 1 95.94 132 THR A C 1
ATOM 1016 O O . THR A 1 132 ? -20.797 -3.01 5.812 1 95.94 132 THR A O 1
ATOM 1019 N N . GLU A 1 133 ? -22.562 -4.219 5.375 1 92.69 133 GLU A N 1
ATOM 1020 C CA . GLU A 1 133 ? -22.031 -5.387 6.066 1 92.69 133 GLU A CA 1
ATOM 1021 C C . GLU A 1 133 ? -20.688 -5.801 5.484 1 92.69 133 GLU A C 1
ATOM 1023 O O . GLU A 1 133 ? -19.75 -6.105 6.227 1 92.69 133 GLU A O 1
ATOM 1028 N N . GLU A 1 134 ? -20.609 -5.766 4.211 1 89.88 134 GLU A N 1
ATOM 1029 C CA . GLU A 1 134 ? -19.391 -6.152 3.516 1 89.88 134 GLU A CA 1
ATOM 1030 C C . GLU A 1 134 ? -18.25 -5.18 3.816 1 89.88 134 GLU A C 1
ATOM 1032 O O . GLU A 1 134 ? -17.125 -5.598 4.121 1 89.88 134 GLU A O 1
ATOM 1037 N N . ASN A 1 135 ? -18.562 -3.891 3.691 1 94.62 135 ASN A N 1
ATOM 1038 C CA . ASN A 1 135 ? -17.531 -2.881 3.912 1 94.62 135 ASN A CA 1
ATOM 1039 C C . ASN A 1 135 ? -17.047 -2.887 5.359 1 94.62 135 ASN A C 1
ATOM 1041 O O . ASN A 1 135 ? -15.852 -2.707 5.613 1 94.62 135 ASN A O 1
ATOM 1045 N N . VAL A 1 136 ? -17.938 -3.172 6.27 1 95.31 136 VAL A N 1
ATOM 1046 C CA . VAL A 1 136 ? -17.578 -3.258 7.68 1 95.31 136 VAL A CA 1
ATOM 1047 C C . VAL A 1 136 ? -16.688 -4.477 7.914 1 95.31 136 VAL A C 1
ATOM 1049 O O . VAL A 1 136 ? -15.703 -4.398 8.648 1 95.31 136 VAL A O 1
ATOM 1052 N N . PHE A 1 137 ? -17.031 -5.527 7.297 1 90.31 137 PHE A N 1
ATOM 1053 C CA . PHE A 1 137 ? -16.203 -6.727 7.422 1 90.31 137 PHE A CA 1
ATOM 1054 C C . PHE A 1 137 ? -14.789 -6.465 6.922 1 90.31 137 PHE A C 1
ATOM 1056 O O . PHE A 1 137 ? -13.812 -6.801 7.598 1 90.31 137 PHE A O 1
ATOM 1063 N N . VAL A 1 138 ? -14.688 -5.859 5.758 1 93.5 138 VAL A N 1
ATOM 1064 C CA . VAL A 1 138 ? -13.391 -5.59 5.141 1 93.5 138 VAL A CA 1
ATOM 1065 C C . VAL A 1 138 ? -12.57 -4.68 6.055 1 93.5 138 VAL A C 1
ATOM 1067 O O . VAL A 1 138 ? -11.406 -4.965 6.328 1 93.5 138 VAL A O 1
ATOM 1070 N N . ARG A 1 139 ? -13.156 -3.648 6.512 1 94.5 139 ARG A N 1
ATOM 1071 C CA . ARG A 1 139 ? -12.5 -2.723 7.426 1 94.5 139 ARG A CA 1
ATOM 1072 C C . ARG A 1 139 ? -11.992 -3.445 8.672 1 94.5 139 ARG A C 1
ATOM 1074 O O . ARG A 1 139 ? -10.836 -3.275 9.062 1 94.5 139 ARG A O 1
ATOM 1081 N N . ASP A 1 140 ? -12.852 -4.266 9.266 1 92.56 140 ASP A N 1
ATOM 1082 C CA . ASP A 1 140 ? -12.508 -4.938 10.508 1 92.56 140 ASP A CA 1
ATOM 1083 C C . ASP A 1 140 ? -11.43 -5.996 10.281 1 92.56 140 ASP A C 1
ATOM 1085 O O . ASP A 1 140 ? -10.555 -6.195 11.133 1 92.56 140 ASP A O 1
ATOM 1089 N N . PHE A 1 141 ? -11.492 -6.617 9.172 1 91.5 141 PHE A N 1
ATOM 1090 C CA . PHE A 1 141 ? -10.477 -7.598 8.82 1 91.5 141 PHE A CA 1
ATOM 1091 C C . PHE A 1 141 ? -9.109 -6.93 8.672 1 91.5 141 PHE A C 1
ATOM 1093 O O . PHE A 1 141 ? -8.125 -7.387 9.242 1 91.5 141 PHE A O 1
ATOM 1100 N N . MET A 1 142 ? -9.062 -5.855 7.965 1 93.75 142 MET A N 1
ATOM 1101 C CA . MET A 1 142 ? -7.824 -5.109 7.781 1 93.75 142 MET A CA 1
ATOM 1102 C C . MET A 1 142 ? -7.25 -4.664 9.117 1 93.75 142 MET A C 1
ATOM 1104 O O . MET A 1 142 ? -6.043 -4.773 9.352 1 93.75 142 MET A O 1
ATOM 1108 N N . ASN A 1 143 ? -8.086 -4.258 10.016 1 92.31 143 ASN A N 1
ATOM 1109 C CA . ASN A 1 143 ? -7.656 -3.789 11.328 1 92.31 143 ASN A CA 1
ATOM 1110 C C . ASN A 1 143 ? -7.113 -4.934 12.188 1 92.31 143 ASN A C 1
ATOM 1112 O O . ASN A 1 143 ? -6.293 -4.711 13.078 1 92.31 143 ASN A O 1
ATOM 1116 N N . SER A 1 144 ? -7.543 -6.121 11.922 1 90.5 144 SER A N 1
ATOM 1117 C CA . SER A 1 144 ? -7.184 -7.258 12.773 1 90.5 144 SER A CA 1
ATOM 1118 C C . SER A 1 144 ? -5.855 -7.871 12.336 1 90.5 144 SER A C 1
ATOM 1120 O O . SER A 1 144 ? -5.301 -8.719 13.039 1 90.5 144 SER A O 1
ATOM 1122 N N . MET A 1 145 ? -5.316 -7.426 11.211 1 91.31 145 MET A N 1
ATOM 1123 C CA . MET A 1 145 ? -4.172 -8.094 10.594 1 91.31 145 MET A CA 1
ATOM 1124 C C . MET A 1 145 ? -2.879 -7.746 11.328 1 91.31 145 MET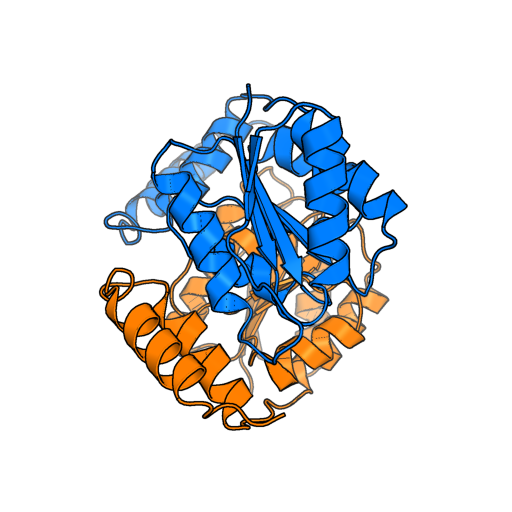 A C 1
ATOM 1126 O O . MET A 1 145 ? -1.881 -8.453 11.195 1 91.31 145 MET A O 1
ATOM 1130 N N . ILE A 1 146 ? -2.852 -6.633 11.938 1 88.56 146 ILE A N 1
ATOM 1131 C CA . ILE A 1 146 ? -1.675 -6.234 12.703 1 88.56 146 ILE A CA 1
ATOM 1132 C C . ILE A 1 146 ? -2.025 -6.164 14.188 1 88.56 146 ILE A C 1
ATOM 1134 O O . ILE A 1 146 ? -3.057 -5.598 14.562 1 88.56 146 ILE A O 1
ATOM 1138 N N . GLY A 1 147 ? -1.048 -6.699 15 1 76.12 147 GLY A N 1
ATOM 1139 C CA . GLY A 1 147 ? -1.264 -6.688 16.438 1 76.12 147 GLY A CA 1
ATOM 1140 C C . GLY A 1 147 ? -1.354 -8.078 17.047 1 76.12 147 GLY A C 1
ATOM 1141 O O . GLY A 1 147 ? -0.998 -9.062 16.391 1 76.12 147 GLY A O 1
ATOM 1142 N N . GLU A 1 148 ? -1.629 -8.18 18.266 1 60.59 148 GLU A N 1
ATOM 1143 C CA . GLU A 1 148 ? -1.607 -9.414 19.047 1 60.59 148 GLU A CA 1
ATOM 1144 C C . GLU A 1 148 ? -2.471 -10.492 18.391 1 60.59 148 GLU A C 1
ATOM 1146 O O . GLU A 1 148 ? -2.158 -11.68 18.469 1 60.59 148 GLU A O 1
ATOM 1151 N N . ASN A 1 149 ? -3.453 -10.117 17.719 1 50.66 149 ASN A N 1
ATOM 1152 C CA . ASN A 1 149 ? -4.375 -11.086 17.156 1 50.66 149 ASN A CA 1
ATOM 1153 C C . ASN A 1 149 ? -3.977 -11.477 15.727 1 50.66 149 ASN A C 1
ATOM 1155 O O . ASN A 1 149 ? -4.727 -12.164 15.031 1 50.66 149 ASN A O 1
ATOM 1159 N N . ALA A 1 150 ? -2.945 -10.914 15.305 1 56.59 150 ALA A N 1
ATOM 1160 C CA . ALA A 1 150 ? -2.582 -11.117 13.906 1 56.59 150 ALA A CA 1
ATOM 1161 C C . ALA A 1 150 ? -2.434 -12.602 13.594 1 56.59 150 ALA A C 1
ATOM 1163 O O . ALA A 1 150 ? -2.711 -13.031 12.469 1 56.59 150 ALA A O 1
ATOM 1164 N N . ASN A 1 151 ? -1.881 -13.344 14.539 1 50.28 151 ASN A N 1
ATOM 1165 C CA . ASN A 1 151 ? -1.672 -14.766 14.281 1 50.28 151 ASN A CA 1
ATOM 1166 C C . ASN A 1 151 ? -2.955 -15.562 14.484 1 50.28 151 ASN A C 1
ATOM 1168 O O . ASN A 1 151 ? -2.922 -16.797 14.531 1 50.28 151 ASN A O 1
ATOM 1172 N N . LYS A 1 152 ? -3.873 -14.812 14.938 1 42.97 152 LYS A N 1
ATOM 1173 C CA . LYS A 1 152 ? -4.914 -15.781 15.273 1 42.97 152 LYS A CA 1
ATOM 1174 C C . LYS A 1 152 ? -5.531 -16.375 14.008 1 42.97 152 LYS A C 1
ATOM 1176 O O . LYS A 1 152 ? -6.191 -15.68 13.242 1 42.97 152 LYS A O 1
ATOM 1181 N N . GLY A 1 153 ? -5 -17.328 13.43 1 43.38 153 GLY A N 1
ATOM 1182 C CA . GLY A 1 153 ? -5.355 -18.281 12.398 1 43.38 153 GLY A CA 1
ATOM 1183 C C . GLY A 1 153 ? -6.855 -18.484 12.258 1 43.38 153 GLY A C 1
ATOM 1184 O O . GLY A 1 153 ? -7.309 -19.188 11.359 1 43.38 153 GLY A O 1
ATOM 1185 N N . GLU A 1 154 ? -7.523 -18.125 13.234 1 46.34 154 GLU A N 1
ATOM 1186 C CA . GLU A 1 154 ? -8.922 -18.531 13.344 1 46.34 154 GLU A CA 1
ATOM 1187 C C . GLU A 1 154 ? -9.797 -17.781 12.344 1 46.34 154 GLU A C 1
ATOM 1189 O O . GLU A 1 154 ? -10.852 -18.266 11.938 1 46.34 154 GLU A O 1
ATOM 1194 N N . TYR A 1 155 ? -9.422 -16.641 12.148 1 47.25 155 TYR A N 1
ATOM 1195 C CA . TYR A 1 155 ? -10.352 -15.914 11.281 1 47.25 155 TYR A CA 1
ATOM 1196 C C . TYR A 1 155 ? -10.422 -16.547 9.898 1 47.25 155 TYR A C 1
ATOM 1198 O O . TYR A 1 155 ? -11.492 -16.609 9.289 1 47.25 155 TYR A O 1
ATOM 1206 N N . PHE A 1 156 ? -9.32 -17.078 9.398 1 47.09 156 PHE A N 1
ATOM 1207 C CA . PHE A 1 156 ? -9.367 -17.766 8.117 1 47.09 156 PHE A CA 1
ATOM 1208 C C . PHE A 1 156 ? -10.289 -18.984 8.195 1 47.09 156 PHE A C 1
ATOM 1210 O O . PHE A 1 156 ? -10.992 -19.281 7.234 1 47.09 156 PHE A O 1
ATOM 1217 N N . GLU A 1 157 ? -10.148 -19.672 9.273 1 48.62 157 GLU A N 1
ATOM 1218 C CA . GLU A 1 157 ? -10.953 -20.875 9.344 1 48.62 157 GLU A CA 1
ATOM 1219 C C . GLU A 1 157 ? -12.445 -20.562 9.344 1 48.62 157 GLU A C 1
ATOM 1221 O O . GLU A 1 157 ? -13.234 -21.25 8.695 1 48.62 157 GLU A O 1
ATOM 1226 N N . GLU A 1 158 ? -12.844 -19.578 10.016 1 48.44 158 GLU A N 1
ATOM 1227 C CA . GLU A 1 158 ? -14.266 -19.234 10.07 1 48.44 158 GLU A CA 1
ATOM 1228 C C . GLU A 1 158 ? -14.734 -18.609 8.758 1 48.44 158 GLU A C 1
ATOM 1230 O O . GLU A 1 158 ? -15.828 -18.906 8.273 1 48.44 158 GLU A O 1
ATOM 1235 N N . GLU A 1 159 ? -13.992 -17.734 8.18 1 48.84 159 GLU A N 1
ATOM 1236 C CA . GLU A 1 159 ? -14.406 -17.156 6.906 1 48.84 159 GLU A CA 1
ATOM 1237 C C . GLU A 1 159 ? -14.461 -18.234 5.816 1 48.84 159 GLU A C 1
ATOM 1239 O O . GLU A 1 159 ? -15.359 -18.203 4.969 1 48.84 159 GLU A O 1
ATOM 1244 N N . ARG A 1 160 ? -13.445 -19.156 5.859 1 45.84 160 ARG A N 1
ATOM 1245 C CA . ARG A 1 160 ? -13.5 -20.344 5.008 1 45.84 160 ARG A CA 1
ATOM 1246 C C . ARG A 1 160 ? -14.789 -21.125 5.246 1 45.84 160 ARG A C 1
ATOM 1248 O O . ARG A 1 160 ? -15.414 -21.625 4.301 1 45.84 160 ARG A O 1
ATOM 1255 N N . ASN A 1 161 ? -15.117 -21.312 6.539 1 50.47 161 ASN A N 1
ATOM 1256 C CA . ASN A 1 161 ? -16.328 -22.078 6.836 1 50.47 161 ASN A CA 1
ATOM 1257 C C . ASN A 1 161 ? -17.578 -21.359 6.355 1 50.47 161 ASN A C 1
ATOM 1259 O O . ASN A 1 161 ? -18.516 -21.984 5.863 1 50.47 161 ASN A O 1
ATOM 1263 N N . LYS A 1 162 ? -17.672 -20.062 6.566 1 48.31 162 LYS A N 1
ATOM 1264 C CA . LYS A 1 162 ? -18.828 -19.281 6.133 1 48.31 162 LYS A CA 1
ATOM 1265 C C . LYS A 1 162 ? -18.922 -19.25 4.609 1 48.31 162 LYS A C 1
ATOM 1267 O O . LYS A 1 162 ? -20.031 -19.188 4.051 1 48.31 162 LYS A O 1
ATOM 1272 N N . TRP A 1 163 ? -17.75 -19.094 3.904 1 39.91 163 TRP A N 1
ATOM 1273 C CA . TRP A 1 163 ? -17.703 -19.219 2.453 1 39.91 163 TRP A CA 1
ATOM 1274 C C . TRP A 1 163 ? -18.266 -20.562 2.006 1 39.91 163 TRP A C 1
ATOM 1276 O O . TRP A 1 163 ? -19.078 -20.625 1.07 1 39.91 163 TRP A O 1
ATOM 1286 N N . LYS A 1 164 ? -17.844 -21.688 2.566 1 43.97 164 LYS A N 1
ATOM 1287 C CA . LYS A 1 164 ? -18.344 -23.016 2.283 1 43.97 164 LYS A CA 1
ATOM 1288 C C . LYS A 1 164 ? -19.844 -23.109 2.574 1 43.97 164 LYS A C 1
ATOM 1290 O O . LYS A 1 164 ? -20.562 -23.891 1.94 1 43.97 164 LYS A O 1
ATOM 1295 N N . GLU A 1 165 ? -20.25 -22.422 3.602 1 48.41 165 GLU A N 1
ATOM 1296 C CA . GLU A 1 165 ? -21.672 -22.547 3.945 1 48.41 165 GLU A CA 1
ATOM 1297 C C . GLU A 1 165 ? -22.516 -21.609 3.086 1 48.41 165 GLU A C 1
ATOM 1299 O O . GLU A 1 165 ? -23.734 -21.547 3.266 1 48.41 165 GLU A O 1
ATOM 1304 N N . GLY A 1 166 ? -21.953 -21.109 1.943 1 41.12 166 GLY A N 1
ATOM 1305 C CA . GLY A 1 166 ? -22.797 -20.422 0.978 1 41.12 166 GLY A CA 1
ATOM 1306 C C . GLY A 1 166 ? -23.281 -19.062 1.464 1 41.12 166 GLY A C 1
ATOM 1307 O O . GLY A 1 166 ? -24.328 -18.578 1.019 1 41.12 166 GLY A O 1
ATOM 1308 N N . CYS A 1 167 ? -22.766 -18.531 2.432 1 39.56 167 CYS A N 1
ATOM 1309 C CA . CYS A 1 167 ? -23.359 -17.328 3.018 1 39.56 167 CYS A CA 1
ATOM 1310 C C . CYS A 1 167 ? -23.141 -16.125 2.123 1 39.56 167 CYS A C 1
ATOM 1312 O O . CYS A 1 167 ? -23.734 -15.062 2.338 1 39.56 167 CYS A O 1
ATOM 1314 N N . TYR A 1 168 ? -22.172 -15.852 1.367 1 36.44 168 TYR A N 1
ATOM 1315 C CA . TYR A 1 168 ? -22.125 -14.633 0.565 1 36.44 168 TYR A CA 1
ATOM 1316 C C . TYR A 1 168 ? -22.844 -14.836 -0.767 1 36.44 168 TYR A C 1
ATOM 1318 O O . TYR A 1 168 ? -22.688 -15.875 -1.413 1 36.44 168 TYR A O 1
ATOM 1326 N N . HIS A 1 169 ? -24.125 -14.562 -0.771 1 29.77 169 HIS A N 1
ATOM 1327 C CA . HIS A 1 169 ? -25 -14.578 -1.933 1 29.77 169 HIS A CA 1
ATOM 1328 C C . HIS A 1 169 ? -24.609 -13.508 -2.943 1 29.77 169 HIS A C 1
ATOM 1330 O O . HIS A 1 169 ? -24.188 -12.414 -2.562 1 29.77 169 HIS A O 1
ATOM 1336 N N . ASP A 1 170 ? -24.297 -14.008 -4.215 1 25.69 170 ASP A N 1
ATOM 1337 C CA . ASP A 1 170 ? -24.406 -13.086 -5.336 1 25.69 170 ASP A CA 1
ATOM 1338 C C . ASP A 1 170 ? -25.688 -12.266 -5.246 1 25.69 170 ASP A C 1
ATOM 1340 O O . ASP A 1 170 ? -26.734 -12.781 -4.832 1 25.69 170 ASP A O 1
ATOM 1344 N N . MET B 1 1 ? 14.695 -23.141 -9.883 1 89.44 1 MET B N 1
ATOM 1345 C CA . MET B 1 1 ? 13.523 -22.484 -10.453 1 89.44 1 MET B CA 1
ATOM 1346 C C . MET B 1 1 ? 12.859 -21.578 -9.422 1 89.44 1 MET B C 1
ATOM 1348 O O . MET B 1 1 ? 12.664 -21.969 -8.273 1 89.44 1 MET B O 1
ATOM 1352 N N . LYS B 1 2 ? 12.594 -20.266 -9.789 1 95.81 2 LYS B N 1
ATOM 1353 C CA . LYS B 1 2 ? 11.992 -19.359 -8.82 1 95.81 2 LYS B CA 1
ATOM 1354 C C . LYS B 1 2 ? 10.508 -19.672 -8.617 1 95.81 2 LYS B C 1
ATOM 1356 O O . LYS B 1 2 ? 9.805 -20 -9.57 1 95.81 2 LYS B O 1
ATOM 1361 N N . ARG B 1 3 ? 10.07 -19.609 -7.418 1 98.56 3 ARG B N 1
ATOM 1362 C CA . ARG B 1 3 ? 8.695 -19.922 -7.031 1 98.56 3 ARG B CA 1
ATOM 1363 C C . ARG B 1 3 ? 7.906 -18.641 -6.742 1 98.56 3 ARG B C 1
ATOM 1365 O O . ARG B 1 3 ? 8.383 -17.766 -6.023 1 98.56 3 ARG B O 1
ATOM 1372 N N . ILE B 1 4 ? 6.703 -18.594 -7.336 1 98.75 4 ILE B N 1
ATOM 1373 C CA . ILE B 1 4 ? 5.879 -17.406 -7.223 1 98.75 4 ILE B CA 1
ATOM 1374 C C . ILE B 1 4 ? 4.531 -17.766 -6.602 1 98.75 4 ILE B C 1
ATOM 1376 O O . ILE B 1 4 ? 3.879 -18.719 -7.031 1 98.75 4 ILE B O 1
ATOM 1380 N N . ALA B 1 5 ? 4.152 -17.109 -5.551 1 98.81 5 ALA B N 1
ATOM 1381 C CA . ALA B 1 5 ? 2.795 -17.156 -5.012 1 98.81 5 ALA B CA 1
ATOM 1382 C C . ALA B 1 5 ? 1.91 -16.094 -5.652 1 98.81 5 ALA B C 1
ATOM 1384 O O . ALA B 1 5 ? 2.264 -14.914 -5.672 1 98.81 5 ALA B O 1
ATOM 1385 N N . ILE B 1 6 ? 0.749 -16.5 -6.203 1 98.81 6 ILE B N 1
ATOM 1386 C CA . ILE B 1 6 ? -0.121 -15.539 -6.871 1 98.81 6 ILE B CA 1
ATOM 1387 C C . ILE B 1 6 ? -1.523 -15.609 -6.27 1 98.81 6 ILE B C 1
ATOM 1389 O O . ILE B 1 6 ? -2.006 -16.688 -5.926 1 98.81 6 ILE B O 1
ATOM 1393 N N . GLY B 1 7 ? -2.141 -14.461 -6.012 1 98.31 7 GLY B N 1
ATOM 1394 C CA . GLY B 1 7 ? -3.5 -14.375 -5.504 1 98.31 7 GLY B CA 1
ATOM 1395 C C . GLY B 1 7 ? -4.258 -13.172 -6.031 1 98.31 7 GLY B C 1
ATOM 1396 O O . GLY B 1 7 ? -3.652 -12.203 -6.496 1 98.31 7 GLY B O 1
ATOM 1397 N N . CYS B 1 8 ? -5.602 -13.266 -5.98 1 97.94 8 CYS B N 1
ATOM 1398 C CA . CYS B 1 8 ? -6.453 -12.195 -6.469 1 97.94 8 CYS B CA 1
ATOM 1399 C C . CYS B 1 8 ? -7.82 -12.234 -5.801 1 97.94 8 CYS B C 1
ATOM 1401 O O . CYS B 1 8 ? -8.133 -13.172 -5.074 1 97.94 8 CYS B O 1
ATOM 1403 N N . ASP B 1 9 ? -8.539 -11.125 -5.969 1 95.5 9 ASP B N 1
ATOM 1404 C CA . ASP B 1 9 ? -9.945 -11.203 -5.586 1 95.5 9 ASP B CA 1
ATOM 1405 C C . ASP B 1 9 ? -10.805 -11.711 -6.738 1 95.5 9 ASP B C 1
ATOM 1407 O O . ASP B 1 9 ? -10.281 -12.07 -7.797 1 95.5 9 ASP B O 1
ATOM 1411 N N . HIS B 1 10 ? -12.109 -11.719 -6.559 1 95.06 10 HIS B N 1
ATOM 1412 C CA . HIS B 1 10 ? -13.039 -12.352 -7.492 1 95.06 10 HIS B CA 1
ATOM 1413 C C . HIS B 1 10 ? -13.172 -11.539 -8.773 1 95.06 10 HIS B C 1
ATOM 1415 O O . HIS B 1 10 ? -13.617 -12.055 -9.797 1 95.06 10 HIS B O 1
ATOM 1421 N N . ILE B 1 11 ? -12.828 -10.32 -8.711 1 95.06 11 ILE B N 1
ATOM 1422 C CA . ILE B 1 11 ? -13.062 -9.406 -9.82 1 95.06 11 ILE B CA 1
ATOM 1423 C C . ILE B 1 11 ? -12.141 -9.766 -10.992 1 95.06 11 ILE B C 1
ATOM 1425 O O . ILE B 1 11 ? -12.508 -9.586 -12.156 1 95.06 11 ILE B O 1
ATOM 1429 N N . VAL B 1 12 ? -10.977 -10.32 -10.719 1 97.88 12 VAL B N 1
ATOM 1430 C CA . VAL B 1 12 ? -9.969 -10.43 -11.766 1 97.88 12 VAL B CA 1
ATOM 1431 C C . VAL B 1 12 ? -9.438 -11.859 -11.836 1 97.88 12 VAL B C 1
ATOM 1433 O O . VAL B 1 12 ? -8.266 -12.078 -12.148 1 97.88 12 VAL B O 1
ATOM 1436 N N . THR B 1 13 ? -10.297 -12.844 -11.57 1 97.69 13 THR B N 1
ATOM 1437 C CA . THR B 1 13 ? -9.898 -14.25 -11.547 1 97.69 13 THR B CA 1
ATOM 1438 C C . THR B 1 13 ? -9.383 -14.68 -12.922 1 97.69 13 THR B C 1
ATOM 1440 O O . THR B 1 13 ? -8.398 -15.414 -13.016 1 97.69 13 THR B O 1
ATOM 1443 N N . ASN B 1 14 ? -10.016 -14.227 -13.977 1 97.69 14 ASN B N 1
ATOM 1444 C CA . ASN B 1 14 ? -9.586 -14.594 -15.32 1 97.69 14 ASN B CA 1
ATOM 1445 C C . ASN B 1 14 ? -8.203 -14.039 -15.641 1 97.69 14 ASN B C 1
ATOM 1447 O O . ASN B 1 14 ? -7.395 -14.711 -16.281 1 97.69 14 ASN B O 1
ATOM 1451 N N . ILE B 1 15 ? -7.938 -12.836 -15.18 1 98.25 15 ILE B N 1
ATOM 1452 C CA . ILE B 1 15 ? -6.637 -12.211 -15.406 1 98.25 15 ILE B CA 1
ATOM 1453 C C . ILE B 1 15 ? -5.559 -12.969 -14.641 1 98.25 15 ILE B C 1
ATOM 1455 O O . ILE B 1 15 ? -4.488 -13.258 -15.18 1 98.25 15 ILE B O 1
ATOM 1459 N N . LYS B 1 16 ? -5.887 -13.328 -13.391 1 98.25 16 LYS B N 1
ATOM 1460 C CA . LYS B 1 16 ? -4.934 -14.102 -12.602 1 98.25 16 LYS B CA 1
ATOM 1461 C C . LYS B 1 16 ? -4.602 -15.43 -13.289 1 98.25 16 LYS B C 1
ATOM 1463 O O . LYS B 1 16 ? -3.439 -15.844 -13.328 1 98.25 16 LYS B O 1
ATOM 1468 N N . ASN B 1 17 ? -5.605 -16.078 -13.828 1 98.25 17 ASN B N 1
ATOM 1469 C CA . ASN B 1 17 ? -5.387 -17.359 -14.5 1 98.25 17 ASN B CA 1
ATOM 1470 C C . ASN B 1 17 ? -4.488 -17.203 -15.727 1 98.25 17 ASN B C 1
ATOM 1472 O O . ASN B 1 17 ? -3.598 -18.016 -15.953 1 98.25 17 ASN B O 1
ATOM 1476 N N . GLU B 1 18 ? -4.723 -16.188 -16.453 1 98.38 18 GLU B N 1
ATOM 1477 C CA . GLU B 1 18 ? -3.887 -15.914 -17.609 1 98.38 18 GLU B CA 1
ATOM 1478 C C . GLU B 1 18 ? -2.447 -15.617 -17.203 1 98.38 18 GLU B C 1
ATOM 1480 O O . GLU B 1 18 ? -1.505 -16.094 -17.844 1 98.38 18 GLU B O 1
ATOM 1485 N N . LEU B 1 19 ? -2.275 -14.867 -16.156 1 98.69 19 LEU B N 1
ATOM 1486 C CA . LEU B 1 19 ? -0.942 -14.508 -15.688 1 98.69 19 LEU B CA 1
ATOM 1487 C C . LEU B 1 19 ? -0.21 -15.734 -15.156 1 98.69 19 LEU B C 1
ATOM 1489 O O . LEU B 1 19 ? 0.998 -15.875 -15.352 1 98.69 19 LEU B O 1
ATOM 1493 N N . ARG B 1 20 ? -0.943 -16.547 -14.43 1 98.56 20 ARG B N 1
ATOM 1494 C CA . ARG B 1 20 ? -0.348 -17.781 -13.922 1 98.56 20 ARG B CA 1
ATOM 1495 C C . ARG B 1 20 ? 0.225 -18.609 -15.062 1 98.56 20 ARG B C 1
ATOM 1497 O O . ARG B 1 20 ? 1.357 -19.094 -14.977 1 98.56 20 ARG B O 1
ATOM 1504 N N . GLN B 1 21 ? -0.558 -18.781 -16.078 1 98.38 21 GLN B N 1
ATOM 1505 C CA . GLN B 1 21 ? -0.11 -19.531 -17.25 1 98.38 21 GLN B CA 1
ATOM 1506 C C . GLN B 1 21 ? 1.093 -18.859 -17.906 1 98.38 21 GLN B C 1
ATOM 1508 O O . GLN B 1 21 ? 2.072 -19.531 -18.25 1 98.38 21 GLN B O 1
ATOM 1513 N N . TRP B 1 22 ? 0.984 -17.578 -18.125 1 98.69 22 TRP B N 1
ATOM 1514 C CA . TRP B 1 22 ? 2.049 -16.797 -18.75 1 98.69 22 TRP B CA 1
ATOM 1515 C C . TRP B 1 22 ? 3.352 -16.938 -17.969 1 98.69 22 TRP B C 1
ATOM 1517 O O . TRP B 1 22 ? 4.414 -17.156 -18.562 1 98.69 22 TRP B O 1
ATOM 1527 N N . LEU B 1 23 ? 3.309 -16.859 -16.625 1 98.69 23 LEU B N 1
ATOM 1528 C CA . LEU B 1 23 ? 4.477 -17 -15.766 1 98.69 23 LEU B CA 1
ATOM 1529 C C . LEU B 1 23 ? 5.043 -18.406 -15.852 1 98.69 23 LEU B C 1
ATOM 1531 O O . LEU B 1 23 ? 6.262 -18.594 -15.891 1 98.69 23 LEU B O 1
ATOM 1535 N N . SER B 1 24 ? 4.152 -19.391 -15.875 1 98.31 24 SER B N 1
ATOM 1536 C CA . SER B 1 24 ? 4.586 -20.781 -15.992 1 98.31 24 SER B CA 1
ATOM 1537 C C . SER B 1 24 ? 5.336 -21 -17.297 1 98.31 24 SER B C 1
ATOM 1539 O O . SER B 1 24 ? 6.344 -21.719 -17.328 1 98.31 24 SER B O 1
ATOM 1541 N N . GLU B 1 25 ? 4.855 -20.453 -18.281 1 98 25 GLU B N 1
ATOM 1542 C CA . GLU B 1 25 ? 5.484 -20.578 -19.594 1 98 25 GLU B CA 1
ATOM 1543 C C . GLU B 1 25 ? 6.863 -19.922 -19.609 1 98 25 GLU B C 1
ATOM 1545 O O . GLU B 1 25 ? 7.723 -20.297 -20.406 1 98 25 GLU B O 1
ATOM 1550 N N . LYS B 1 26 ? 7.055 -18.984 -18.766 1 97.56 26 LYS B N 1
ATOM 1551 C CA . LYS B 1 26 ? 8.344 -18.297 -18.672 1 97.56 26 LYS B CA 1
ATOM 1552 C C . LYS B 1 26 ? 9.312 -19.094 -17.797 1 97.56 26 LYS B C 1
ATOM 1554 O O . LYS B 1 26 ? 10.469 -18.688 -17.625 1 97.56 26 LYS B O 1
ATOM 1559 N N . GLY B 1 27 ? 8.797 -20.156 -17.172 1 97.44 27 GLY B N 1
ATOM 1560 C CA . GLY B 1 27 ? 9.695 -21.047 -16.438 1 97.44 27 GLY B CA 1
ATOM 1561 C C . GLY B 1 27 ? 9.594 -20.891 -14.938 1 97.44 27 GLY B C 1
ATOM 1562 O O . GLY B 1 27 ? 10.43 -21.438 -14.203 1 97.44 27 GLY B O 1
ATOM 1563 N N . TYR B 1 28 ? 8.641 -20.172 -14.445 1 98.44 28 TYR B N 1
ATOM 1564 C CA . TYR B 1 28 ? 8.445 -20.047 -13.008 1 98.44 28 TYR B CA 1
ATOM 1565 C C . TYR B 1 28 ? 7.547 -21.156 -12.469 1 98.44 28 TYR B C 1
ATOM 1567 O O . TYR B 1 28 ? 6.699 -21.672 -13.203 1 98.44 28 TYR B O 1
ATOM 1575 N N . ASP B 1 29 ? 7.801 -21.594 -11.25 1 98.44 29 ASP B N 1
ATOM 1576 C CA . ASP B 1 29 ? 6.855 -22.422 -10.508 1 98.44 29 ASP B CA 1
ATOM 1577 C C . ASP B 1 29 ? 5.82 -21.547 -9.789 1 98.44 29 ASP B C 1
ATOM 1579 O O . ASP B 1 29 ? 6.133 -20.906 -8.789 1 98.44 29 ASP B O 1
ATOM 1583 N N . VAL B 1 30 ? 4.609 -21.562 -10.312 1 98.62 30 VAL B N 1
ATOM 1584 C CA . VAL B 1 30 ? 3.596 -20.625 -9.836 1 98.62 30 VAL B CA 1
ATOM 1585 C C . VAL B 1 30 ? 2.539 -21.375 -9.031 1 98.62 30 VAL B C 1
ATOM 1587 O O . VAL B 1 30 ? 1.951 -22.344 -9.516 1 98.62 30 VAL B O 1
ATOM 1590 N N . VAL B 1 31 ? 2.338 -21 -7.797 1 98.31 31 VAL B N 1
ATOM 1591 C CA . VAL B 1 31 ? 1.286 -21.562 -6.961 1 98.31 31 VAL B CA 1
ATOM 1592 C C . VAL B 1 31 ? 0.18 -20.531 -6.746 1 98.31 31 VAL B C 1
ATOM 1594 O O . VAL B 1 31 ? 0.452 -19.391 -6.367 1 98.31 31 VAL B O 1
ATOM 159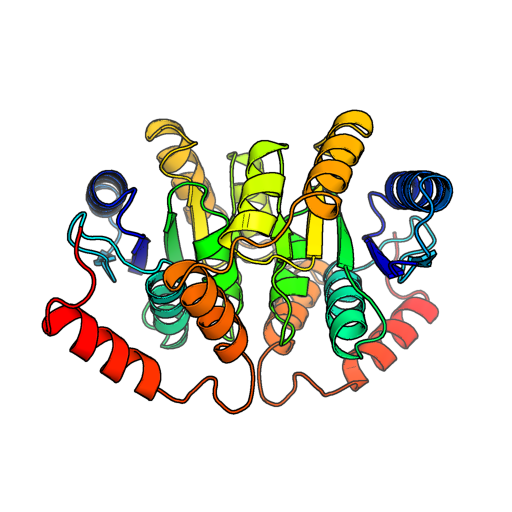7 N N . ASP B 1 32 ? -0.991 -20.969 -7 1 97.75 32 ASP B N 1
ATOM 1598 C CA . ASP B 1 32 ? -2.182 -20.125 -6.926 1 97.75 32 ASP B CA 1
ATOM 1599 C C . ASP B 1 32 ? -2.82 -20.203 -5.539 1 97.75 32 ASP B C 1
ATOM 1601 O O . ASP B 1 32 ? -3.232 -21.266 -5.094 1 97.75 32 ASP B O 1
ATOM 1605 N N . PHE B 1 33 ? -2.994 -19.016 -4.887 1 96.69 33 PHE B N 1
ATOM 1606 C CA . PHE B 1 33 ? -3.539 -18.969 -3.537 1 96.69 33 PHE B CA 1
ATOM 1607 C C . PHE B 1 33 ? -4.969 -18.438 -3.553 1 96.69 33 PHE B C 1
ATOM 1609 O O . PHE B 1 33 ? -5.504 -18.047 -2.512 1 96.69 33 PHE B O 1
ATOM 1616 N N . GLY B 1 34 ? -5.52 -18.359 -4.719 1 92.25 34 GLY B N 1
ATOM 1617 C CA . GLY B 1 34 ? -6.922 -18 -4.875 1 92.25 34 GLY B CA 1
ATOM 1618 C C . GLY B 1 34 ? -7.129 -16.531 -5.184 1 92.25 34 GLY B C 1
ATOM 1619 O O . GLY B 1 34 ? -6.164 -15.773 -5.281 1 92.25 34 GLY B O 1
ATOM 1620 N N . THR B 1 35 ? -8.383 -16.234 -5.504 1 92.06 35 THR B N 1
ATOM 1621 C CA . THR B 1 35 ? -9.555 -17.094 -5.492 1 92.06 35 THR B CA 1
ATOM 1622 C C . THR B 1 35 ? -9.648 -17.906 -6.785 1 92.06 35 THR B C 1
ATOM 1624 O O . THR B 1 35 ? -8.75 -17.828 -7.629 1 92.06 35 THR B O 1
ATOM 1627 N N . TYR B 1 36 ? -10.719 -18.828 -6.883 1 92.94 36 TYR B N 1
ATOM 1628 C CA . TYR B 1 36 ? -10.68 -19.797 -7.973 1 92.94 36 TYR B CA 1
ATOM 1629 C C . TYR B 1 36 ? -11.898 -19.656 -8.875 1 92.94 36 TYR B C 1
ATOM 1631 O O . TYR B 1 36 ? -12.039 -20.375 -9.859 1 92.94 36 TYR B O 1
ATOM 1639 N N . ASN B 1 37 ? -12.781 -18.703 -8.484 1 90.44 37 ASN B N 1
ATOM 1640 C CA . ASN B 1 37 ? -13.93 -18.375 -9.32 1 90.44 37 ASN B CA 1
ATOM 1641 C C . ASN B 1 37 ? -14.359 -16.922 -9.125 1 90.44 37 ASN B C 1
ATOM 1643 O O . ASN B 1 37 ? -13.648 -16.141 -8.492 1 90.44 37 ASN B O 1
ATOM 1647 N N . SER B 1 38 ? -15.469 -16.594 -9.688 1 90.31 38 SER B N 1
ATOM 1648 C CA . SER B 1 38 ? -15.875 -15.203 -9.695 1 90.31 38 SER B CA 1
ATOM 1649 C C . SER B 1 38 ? -16.906 -14.922 -8.602 1 90.31 38 SER B C 1
ATOM 1651 O O . SER B 1 38 ? -17.547 -13.867 -8.602 1 90.31 38 SER B O 1
ATOM 1653 N N . GLU B 1 39 ? -16.969 -15.891 -7.711 1 89.19 39 GLU B N 1
ATOM 1654 C CA . GLU B 1 39 ? -17.859 -15.633 -6.586 1 89.19 39 GLU B CA 1
ATOM 1655 C C . GLU B 1 39 ? -17.281 -14.562 -5.66 1 89.19 39 GLU B C 1
ATOM 1657 O O . GLU B 1 39 ? -16.078 -14.555 -5.383 1 89.19 39 GLU B O 1
ATOM 1662 N N . ARG B 1 40 ? -18.141 -13.734 -5.199 1 87.69 40 ARG B N 1
ATOM 1663 C CA . ARG B 1 40 ? -17.734 -12.586 -4.398 1 87.69 40 ARG B CA 1
ATOM 1664 C C . ARG B 1 40 ? -16.922 -13.023 -3.186 1 87.69 40 ARG B C 1
ATOM 1666 O O . ARG B 1 40 ? -17.266 -14.008 -2.521 1 87.69 40 ARG B O 1
ATOM 1673 N N . THR B 1 41 ? -15.844 -12.453 -3.021 1 87.31 41 THR B N 1
ATOM 1674 C CA . THR B 1 41 ? -14.953 -12.703 -1.894 1 87.31 41 THR B CA 1
ATOM 1675 C C . THR B 1 41 ? -14.305 -11.406 -1.42 1 87.31 41 THR B C 1
ATOM 1677 O O . THR B 1 41 ? -14.578 -10.328 -1.961 1 87.31 41 THR B O 1
ATOM 1680 N N . HIS B 1 42 ? -13.539 -11.57 -0.324 1 89.94 42 HIS B N 1
ATOM 1681 C CA . HIS B 1 42 ? -12.883 -10.414 0.267 1 89.94 42 HIS B CA 1
ATOM 1682 C C . HIS B 1 42 ? -11.391 -10.398 -0.05 1 89.94 42 HIS B C 1
ATOM 1684 O O . HIS B 1 42 ? -10.656 -11.305 0.358 1 89.94 42 HIS B O 1
ATOM 1690 N N . PHE B 1 43 ? -10.945 -9.344 -0.689 1 93.44 43 PHE B N 1
ATOM 1691 C CA . PHE B 1 43 ? -9.594 -9.281 -1.239 1 93.44 43 PHE B CA 1
ATOM 1692 C C . PHE B 1 43 ? -8.555 -9.414 -0.136 1 93.44 43 PHE B C 1
ATOM 1694 O O . PHE B 1 43 ? -7.473 -9.969 -0.359 1 93.44 43 PHE B O 1
ATOM 1701 N N . PRO B 1 44 ? -8.836 -8.914 1.146 1 95 44 PRO B N 1
ATOM 1702 C CA . PRO B 1 44 ? -7.754 -8.961 2.133 1 95 44 PRO B CA 1
ATOM 1703 C C . PRO B 1 44 ? -7.285 -10.383 2.428 1 95 44 PRO B C 1
ATOM 1705 O O . PRO B 1 44 ? -6.121 -10.594 2.781 1 95 44 PRO B O 1
ATOM 1708 N N . ILE B 1 45 ? -8.156 -11.328 2.17 1 93.12 45 ILE B N 1
ATOM 1709 C CA . ILE B 1 45 ? -7.848 -12.727 2.43 1 93.12 45 ILE B CA 1
ATOM 1710 C C . ILE B 1 45 ? -6.699 -13.18 1.53 1 93.12 45 ILE B C 1
ATOM 1712 O O . ILE B 1 45 ? -5.73 -13.781 2 1 93.12 45 ILE B O 1
ATOM 1716 N N . PHE B 1 46 ? -6.742 -12.766 0.374 1 96 46 PHE B N 1
ATOM 1717 C CA . PHE B 1 46 ? -5.801 -13.281 -0.615 1 96 46 PHE B CA 1
ATOM 1718 C C . PHE B 1 46 ? -4.488 -12.508 -0.571 1 96 46 PHE B C 1
ATOM 1720 O O . PHE B 1 46 ? -3.424 -13.07 -0.835 1 96 46 PHE B O 1
ATOM 1727 N N . GLY B 1 47 ? -4.605 -11.203 -0.283 1 97.44 47 GLY B N 1
ATOM 1728 C CA . GLY B 1 47 ? -3.379 -10.477 -0.011 1 97.44 47 GLY B CA 1
ATOM 1729 C C . GLY B 1 47 ? -2.594 -11.039 1.158 1 97.44 47 GLY B C 1
ATOM 1730 O O . GLY B 1 47 ? -1.378 -11.211 1.069 1 97.44 47 GLY B O 1
ATOM 1731 N N . LYS B 1 48 ? -3.293 -11.359 2.195 1 96.06 48 LYS B N 1
ATOM 1732 C CA . LYS B 1 48 ? -2.68 -11.938 3.385 1 96.06 48 LYS B CA 1
ATOM 1733 C C . LYS B 1 48 ? -2.068 -13.305 3.074 1 96.06 48 LYS B C 1
ATOM 1735 O O . LYS B 1 48 ? -0.94 -13.594 3.477 1 96.06 48 LYS B O 1
ATOM 1740 N N . ARG B 1 49 ? -2.775 -14.141 2.344 1 95.88 49 ARG B N 1
ATOM 1741 C CA . ARG B 1 49 ? -2.33 -15.492 2.031 1 95.88 49 ARG B CA 1
ATOM 1742 C C . ARG B 1 49 ? -1.023 -15.477 1.245 1 95.88 49 ARG B C 1
ATOM 1744 O O . ARG B 1 49 ? -0.091 -16.219 1.562 1 95.88 49 ARG B O 1
ATOM 1751 N N . VAL B 1 50 ? -0.997 -14.656 0.274 1 98.19 50 VAL B N 1
ATOM 1752 C CA . VAL B 1 50 ? 0.202 -14.57 -0.553 1 98.19 50 VAL B CA 1
ATOM 1753 C C . VAL B 1 50 ? 1.377 -14.07 0.287 1 98.19 50 VAL B C 1
ATOM 1755 O O . VAL B 1 50 ? 2.477 -14.625 0.215 1 98.19 50 VAL B O 1
ATOM 1758 N N . ALA B 1 51 ? 1.148 -13.023 1.08 1 97.88 51 ALA B N 1
ATOM 1759 C CA . ALA B 1 51 ? 2.211 -12.469 1.913 1 97.88 51 ALA B CA 1
ATOM 1760 C C . ALA B 1 51 ? 2.707 -13.492 2.93 1 97.88 51 ALA B C 1
ATOM 1762 O O . ALA B 1 51 ? 3.914 -13.633 3.141 1 97.88 51 ALA B O 1
ATOM 1763 N N . GLU B 1 52 ? 1.825 -14.219 3.502 1 95.88 52 GLU B N 1
ATOM 1764 C CA . GLU B 1 52 ? 2.195 -15.242 4.473 1 95.88 52 GLU B CA 1
ATOM 1765 C C . GLU B 1 52 ? 2.969 -16.375 3.811 1 95.88 52 GLU B C 1
ATOM 1767 O O . GLU B 1 52 ? 3.865 -16.969 4.422 1 95.88 52 GLU B O 1
ATOM 1772 N N . ALA B 1 53 ? 2.545 -16.719 2.627 1 96.44 53 ALA B N 1
ATOM 1773 C CA . ALA B 1 53 ? 3.271 -17.734 1.882 1 96.44 53 ALA B CA 1
ATOM 1774 C C . ALA B 1 53 ? 4.75 -17.391 1.765 1 96.44 53 ALA B C 1
ATOM 1776 O O . ALA B 1 53 ? 5.617 -18.25 1.899 1 96.44 53 ALA B O 1
ATOM 1777 N N . LEU B 1 54 ? 5.074 -16.172 1.581 1 97 54 LEU B N 1
ATOM 1778 C CA . LEU B 1 54 ? 6.465 -15.742 1.433 1 97 54 LEU B CA 1
ATOM 1779 C C . LEU B 1 54 ? 7.223 -15.906 2.746 1 97 54 LEU B C 1
ATOM 1781 O O . LEU B 1 54 ? 8.445 -16.078 2.746 1 97 54 LEU B O 1
ATOM 1785 N N . GLN B 1 55 ? 6.516 -15.852 3.807 1 92.88 55 GLN B N 1
ATOM 1786 C CA . GLN B 1 55 ? 7.148 -15.961 5.117 1 92.88 55 GLN B CA 1
ATOM 1787 C C . GLN B 1 55 ? 7.684 -17.359 5.355 1 92.88 55 GLN B C 1
ATOM 1789 O O . GLN B 1 55 ? 8.547 -17.578 6.211 1 92.88 55 GLN B O 1
ATOM 1794 N N . THR B 1 56 ? 7.156 -18.297 4.652 1 92.94 56 THR B N 1
ATOM 1795 C CA . THR B 1 56 ? 7.586 -19.672 4.828 1 92.94 56 THR B CA 1
ATOM 1796 C C . THR B 1 56 ? 9 -19.875 4.285 1 92.94 56 THR B C 1
ATOM 1798 O O . THR B 1 56 ? 9.656 -20.859 4.613 1 92.94 56 THR B O 1
ATOM 1801 N N . GLY B 1 57 ? 9.398 -19 3.412 1 94.69 57 GLY B N 1
ATOM 1802 C CA . GLY B 1 57 ? 10.688 -19.156 2.758 1 94.69 57 GLY B CA 1
ATOM 1803 C C . GLY B 1 57 ? 10.633 -20.062 1.533 1 94.69 57 GLY B C 1
ATOM 1804 O O . GLY B 1 57 ? 11.648 -20.266 0.871 1 94.69 57 GLY B O 1
ATOM 1805 N N . GLU B 1 58 ? 9.469 -20.516 1.178 1 95.88 58 GLU B N 1
ATOM 1806 C CA . GLU B 1 58 ? 9.305 -21.453 0.069 1 95.88 58 GLU B CA 1
ATOM 1807 C C . GLU B 1 58 ? 9.094 -20.719 -1.249 1 95.88 58 GLU B C 1
ATOM 1809 O O . GLU B 1 58 ? 9.164 -21.312 -2.322 1 95.88 58 GLU B O 1
ATOM 1814 N N . PHE B 1 59 ? 8.797 -19.453 -1.148 1 98 59 PHE B N 1
ATOM 1815 C CA . PHE B 1 59 ? 8.516 -18.672 -2.34 1 98 59 PHE B CA 1
ATOM 1816 C C . PHE B 1 59 ? 9.5 -17.516 -2.465 1 98 59 PHE B C 1
ATOM 1818 O O . PHE B 1 59 ? 9.898 -16.922 -1.461 1 98 59 PHE B O 1
ATOM 1825 N N . ASP B 1 60 ? 9.797 -17.219 -3.672 1 98.25 60 ASP B N 1
ATOM 1826 C CA . ASP B 1 60 ? 10.727 -16.125 -3.943 1 98.25 60 ASP B CA 1
ATOM 1827 C C . ASP B 1 60 ? 9.992 -14.797 -4.09 1 98.25 60 ASP B C 1
ATOM 1829 O O . ASP B 1 60 ? 10.484 -13.758 -3.645 1 98.25 60 ASP B O 1
ATOM 1833 N N . TYR B 1 61 ? 8.828 -14.812 -4.742 1 98.69 61 TYR B N 1
ATOM 1834 C CA . TYR B 1 61 ? 8.094 -13.586 -5.027 1 98.69 61 TYR B CA 1
ATOM 1835 C C . TYR B 1 61 ? 6.586 -13.812 -4.922 1 98.69 61 TYR B C 1
ATOM 1837 O O . TYR B 1 61 ? 6.121 -14.953 -4.957 1 98.69 61 TYR B O 1
ATOM 1845 N N . GLY B 1 62 ? 5.883 -12.75 -4.746 1 98.88 62 GLY B N 1
ATOM 1846 C CA . GLY B 1 62 ? 4.43 -12.75 -4.781 1 98.88 62 GLY B CA 1
ATOM 1847 C C . GLY B 1 62 ? 3.855 -11.852 -5.855 1 98.88 62 GLY B C 1
ATOM 1848 O O . GLY B 1 62 ? 4.473 -10.852 -6.23 1 98.88 62 GLY B O 1
ATOM 1849 N N . VAL B 1 63 ? 2.693 -12.203 -6.379 1 98.94 63 VAL B N 1
ATOM 1850 C CA . VAL B 1 63 ? 1.895 -11.391 -7.285 1 98.94 63 VAL B CA 1
ATOM 1851 C C . VAL B 1 63 ? 0.452 -11.32 -6.789 1 98.94 63 VAL B C 1
ATOM 1853 O O . VAL B 1 63 ? -0.189 -12.352 -6.582 1 98.94 63 VAL B O 1
ATOM 1856 N N . VAL B 1 64 ? -0.002 -10.133 -6.566 1 98.81 64 VAL B N 1
ATOM 1857 C CA . VAL B 1 64 ? -1.38 -10 -6.109 1 98.81 64 VAL B CA 1
ATOM 1858 C C . VAL B 1 64 ? -2.137 -9.039 -7.023 1 98.81 64 VAL B C 1
ATOM 1860 O O . VAL B 1 64 ? -1.561 -8.078 -7.543 1 98.81 64 VAL B O 1
ATOM 1863 N N . LEU B 1 65 ? -3.447 -9.359 -7.211 1 98.31 65 LEU B N 1
ATOM 1864 C CA . LEU B 1 65 ? -4.273 -8.562 -8.109 1 98.31 65 LEU B CA 1
ATOM 1865 C C . LEU B 1 65 ? -5.684 -8.406 -7.551 1 98.31 65 LEU B C 1
ATOM 1867 O O . LEU B 1 65 ? -6.25 -9.352 -7.008 1 98.31 65 LEU B O 1
ATOM 1871 N N . CYS B 1 66 ? -6.188 -7.262 -7.691 1 97.38 66 CYS B N 1
ATOM 1872 C CA . CYS B 1 66 ? -7.617 -7 -7.547 1 97.38 66 CYS B CA 1
ATOM 1873 C C . CYS B 1 66 ? -8.086 -5.953 -8.547 1 97.38 66 CYS B C 1
ATOM 1875 O O . CYS B 1 66 ? -7.43 -5.73 -9.57 1 97.38 66 CYS B O 1
ATOM 1877 N N . GLY B 1 67 ? -9.297 -5.484 -8.461 1 95.19 67 GLY B N 1
ATOM 1878 C CA . GLY B 1 67 ? -9.773 -4.523 -9.445 1 95.19 67 GLY B CA 1
ATOM 1879 C C . GLY B 1 67 ? -8.805 -3.377 -9.672 1 95.19 67 GLY B C 1
ATOM 1880 O O . GLY B 1 67 ? -8.258 -3.232 -10.773 1 95.19 67 GLY B O 1
ATOM 1881 N N . THR B 1 68 ? -8.477 -2.658 -8.617 1 94.06 68 THR B N 1
ATOM 1882 C CA . THR B 1 68 ? -7.555 -1.527 -8.711 1 94.06 68 THR B CA 1
ATOM 1883 C C . THR B 1 68 ? -6.172 -1.914 -8.203 1 94.06 68 THR B C 1
ATOM 1885 O O . THR B 1 68 ? -5.191 -1.21 -8.453 1 94.06 68 THR B O 1
ATOM 1888 N N . GLY B 1 69 ? -6.035 -2.918 -7.473 1 95.94 69 GLY B N 1
ATOM 1889 C CA . GLY B 1 69 ? -4.797 -3.33 -6.832 1 95.94 69 GLY B CA 1
ATOM 1890 C C . GLY B 1 69 ? -4.578 -2.682 -5.48 1 95.94 69 GLY B C 1
ATOM 1891 O O . GLY B 1 69 ? -3.74 -3.135 -4.695 1 95.94 69 GLY B O 1
ATOM 1892 N N . VAL B 1 70 ? -5.383 -1.696 -5.188 1 93.94 70 VAL B N 1
ATOM 1893 C CA . VAL B 1 70 ? -5.145 -0.862 -4.012 1 93.94 70 VAL B CA 1
ATOM 1894 C C . VAL B 1 70 ? -5.43 -1.663 -2.744 1 93.94 70 VAL B C 1
ATOM 1896 O O . VAL B 1 70 ? -4.578 -1.758 -1.858 1 93.94 70 VAL B O 1
ATOM 1899 N N . GLY B 1 71 ? -6.566 -2.307 -2.656 1 94.25 71 GLY B N 1
ATOM 1900 C CA . GLY B 1 71 ? -6.98 -3.018 -1.456 1 94.25 71 GLY B CA 1
ATOM 1901 C C . GLY B 1 71 ? -6.102 -4.211 -1.138 1 94.25 71 GLY B C 1
ATOM 1902 O O . GLY B 1 71 ? -5.605 -4.344 -0.016 1 94.25 71 GLY B O 1
ATOM 1903 N N . ILE B 1 72 ? -5.859 -5.016 -2.117 1 96.75 72 ILE B N 1
ATOM 1904 C CA . ILE B 1 72 ? -5.16 -6.273 -1.879 1 96.75 72 ILE B CA 1
ATOM 1905 C C . ILE B 1 72 ? -3.699 -5.996 -1.539 1 96.75 72 ILE B C 1
ATOM 1907 O O . ILE B 1 72 ? -3.094 -6.715 -0.738 1 96.75 72 ILE B O 1
ATOM 1911 N N . THR B 1 73 ? -3.07 -4.945 -2.092 1 97.31 73 THR B N 1
ATOM 1912 C CA . THR B 1 73 ? -1.696 -4.586 -1.761 1 97.31 73 THR B CA 1
ATOM 1913 C C . THR B 1 73 ? -1.601 -4.082 -0.323 1 97.31 73 THR B C 1
ATOM 1915 O O . THR B 1 73 ? -0.631 -4.375 0.379 1 97.31 73 THR B O 1
ATOM 1918 N N . ASN B 1 74 ? -2.604 -3.355 0.119 1 95.19 74 ASN B N 1
ATOM 1919 C CA . ASN B 1 74 ? -2.643 -2.891 1.502 1 95.19 74 ASN B CA 1
ATOM 1920 C C . ASN B 1 74 ? -2.707 -4.055 2.484 1 95.19 74 ASN B C 1
ATOM 1922 O O . ASN B 1 74 ? -2.002 -4.062 3.494 1 95.19 74 ASN B O 1
ATOM 1926 N N . SER B 1 75 ? -3.539 -5.023 2.131 1 95.44 75 SER B N 1
ATOM 1927 C CA . SER B 1 75 ? -3.662 -6.188 3 1 95.44 75 SER B CA 1
ATOM 1928 C C . SER B 1 75 ? -2.361 -6.98 3.051 1 95.44 75 SER B C 1
ATOM 1930 O O . SER B 1 75 ? -1.946 -7.438 4.117 1 95.44 75 SER B O 1
ATOM 1932 N N . ALA B 1 76 ? -1.707 -7.133 1.925 1 97.5 76 ALA B N 1
ATOM 1933 C CA . ALA B 1 76 ? -0.436 -7.852 1.881 1 97.5 76 ALA B CA 1
ATOM 1934 C C . ALA B 1 76 ? 0.608 -7.176 2.764 1 97.5 76 ALA B C 1
ATOM 1936 O O . ALA B 1 76 ? 1.354 -7.848 3.48 1 97.5 76 ALA B O 1
ATOM 1937 N N . ASN B 1 77 ? 0.632 -5.867 2.756 1 96.75 77 ASN B N 1
ATOM 1938 C CA . ASN B 1 77 ? 1.654 -5.102 3.457 1 96.75 77 ASN B CA 1
ATOM 1939 C C . ASN B 1 77 ? 1.466 -5.168 4.973 1 96.75 77 ASN B C 1
ATOM 1941 O O . ASN B 1 77 ? 2.35 -4.762 5.73 1 96.75 77 ASN B O 1
ATOM 1945 N N . LYS B 1 78 ? 0.396 -5.715 5.398 1 95.19 78 LYS B N 1
ATOM 1946 C CA . LYS B 1 78 ? 0.14 -5.816 6.832 1 95.19 78 LYS B CA 1
ATOM 1947 C C . LYS B 1 78 ? 0.715 -7.109 7.398 1 95.19 78 LYS B C 1
ATOM 1949 O O . LYS B 1 78 ? 0.623 -7.359 8.602 1 95.19 78 LYS B O 1
ATOM 1954 N N . VAL B 1 79 ? 1.304 -7.879 6.59 1 94.69 79 VAL B N 1
ATOM 1955 C CA . VAL B 1 79 ? 1.939 -9.125 7.012 1 94.69 79 VAL B CA 1
ATOM 1956 C C . VAL B 1 79 ? 3.439 -8.898 7.191 1 94.69 79 VAL B C 1
ATOM 1958 O O . VAL B 1 79 ? 4.082 -8.266 6.355 1 94.69 79 VAL B O 1
ATOM 1961 N N . LYS B 1 80 ? 3.973 -9.406 8.266 1 93.25 80 LYS B N 1
ATOM 1962 C CA . LYS B 1 80 ? 5.398 -9.281 8.555 1 93.25 80 LYS B CA 1
ATOM 1963 C C . LYS B 1 80 ? 6.242 -9.781 7.383 1 93.25 80 LYS B C 1
ATOM 1965 O O . LYS B 1 80 ? 5.965 -10.836 6.816 1 93.25 80 LYS B O 1
ATOM 1970 N N . GLY B 1 81 ? 7.227 -8.961 7.043 1 94 81 GLY B N 1
ATOM 1971 C CA . GLY B 1 81 ? 8.18 -9.367 6.02 1 94 81 GLY B CA 1
ATOM 1972 C C . GLY B 1 81 ? 7.73 -9.008 4.617 1 94 81 GLY B C 1
ATOM 1973 O O . GLY B 1 81 ? 8.531 -9.039 3.678 1 94 81 GLY B O 1
ATOM 1974 N N . ALA B 1 82 ? 6.43 -8.664 4.453 1 96.81 82 ALA B N 1
ATOM 1975 C CA . ALA B 1 82 ? 5.926 -8.312 3.127 1 96.81 82 ALA B CA 1
ATOM 1976 C C . ALA B 1 82 ? 6.371 -6.906 2.729 1 96.81 82 ALA B C 1
ATOM 1978 O O . ALA B 1 82 ? 6.262 -5.965 3.52 1 96.81 82 ALA B O 1
ATOM 1979 N N . ARG B 1 83 ? 6.902 -6.758 1.639 1 97.75 83 ARG B N 1
ATOM 1980 C CA . ARG B 1 83 ? 7.172 -5.5 0.949 1 97.75 83 ARG B CA 1
ATOM 1981 C C . ARG B 1 83 ? 6.469 -5.453 -0.404 1 97.75 83 ARG B C 1
ATOM 1983 O O . ARG B 1 83 ? 7.105 -5.617 -1.445 1 97.75 83 ARG B O 1
ATOM 1990 N N . CYS B 1 84 ? 5.207 -5.184 -0.375 1 98.31 84 CYS B N 1
ATOM 1991 C CA . CYS B 1 84 ? 4.328 -5.246 -1.537 1 98.31 84 CYS B CA 1
ATOM 1992 C C . CYS B 1 84 ? 4.176 -3.873 -2.182 1 98.31 84 CYS B C 1
ATOM 1994 O O . CYS B 1 84 ? 3.865 -2.895 -1.499 1 98.31 84 CYS B O 1
ATOM 1996 N N . VAL B 1 85 ? 4.383 -3.797 -3.484 1 98 85 VAL B N 1
ATOM 1997 C CA . VAL B 1 85 ? 4.312 -2.52 -4.184 1 98 85 VAL B CA 1
ATOM 1998 C C . VAL B 1 85 ? 3.217 -2.572 -5.246 1 98 85 VAL B C 1
ATOM 2000 O O . VAL B 1 85 ? 3.193 -3.482 -6.078 1 98 85 VAL B O 1
ATOM 2003 N N . LEU B 1 86 ? 2.258 -1.622 -5.148 1 97.31 86 LEU B N 1
ATOM 2004 C CA . LEU B 1 86 ? 1.298 -1.417 -6.227 1 97.31 86 LEU B CA 1
ATOM 2005 C C . LEU B 1 86 ? 1.946 -0.694 -7.402 1 97.31 86 LEU B C 1
ATOM 2007 O O . LEU B 1 86 ? 2.379 0.453 -7.266 1 97.31 86 LEU B O 1
ATOM 2011 N N . ALA B 1 87 ? 2.055 -1.347 -8.516 1 97 87 ALA B N 1
ATOM 2012 C CA . ALA B 1 87 ? 2.666 -0.74 -9.695 1 97 87 ALA B CA 1
ATOM 2013 C C . ALA B 1 87 ? 1.635 -0.525 -10.797 1 97 87 ALA B C 1
ATOM 2015 O O . ALA B 1 87 ? 0.808 -1.401 -11.062 1 97 87 ALA B O 1
ATOM 2016 N N . ARG B 1 88 ? 1.723 0.628 -11.305 1 93.88 88 ARG B N 1
ATOM 2017 C CA . ARG B 1 88 ? 0.853 0.958 -12.43 1 93.88 88 ARG B CA 1
ATOM 2018 C C . ARG B 1 88 ? 1.666 1.209 -13.695 1 93.88 88 ARG B C 1
ATOM 2020 O O . ARG B 1 88 ? 1.109 1.558 -14.734 1 93.88 88 ARG B O 1
ATOM 2027 N N . ASP B 1 89 ? 2.924 1.117 -13.602 1 94.56 89 ASP B N 1
ATOM 2028 C CA . ASP B 1 89 ? 3.846 1.284 -14.719 1 94.56 89 ASP B CA 1
ATOM 2029 C C . ASP B 1 89 ? 5.148 0.522 -14.477 1 94.56 89 ASP B C 1
ATOM 2031 O O . ASP B 1 89 ? 5.414 0.077 -13.359 1 94.56 89 ASP B O 1
ATOM 2035 N N . VAL B 1 90 ? 5.879 0.405 -15.547 1 97.38 90 VAL B N 1
ATOM 2036 C CA . VAL B 1 90 ? 7.086 -0.415 -15.516 1 97.38 90 VAL B CA 1
ATOM 2037 C C . VAL B 1 90 ? 8.148 0.27 -14.664 1 97.38 90 VAL B C 1
ATOM 2039 O O . VAL B 1 90 ? 8.922 -0.397 -13.961 1 97.38 90 VAL B O 1
ATOM 2042 N N . HIS B 1 91 ? 8.211 1.541 -14.688 1 95.81 91 HIS B N 1
ATOM 2043 C CA . HIS B 1 91 ? 9.203 2.281 -13.914 1 95.81 91 HIS B CA 1
ATOM 2044 C C . HIS B 1 91 ? 9.031 2.041 -12.422 1 95.81 91 HIS B C 1
ATOM 2046 O O . HIS B 1 91 ? 10.008 1.833 -11.703 1 95.81 91 HIS B O 1
ATOM 2052 N N . THR B 1 92 ? 7.82 2.074 -11.969 1 95.69 92 THR B N 1
ATOM 2053 C CA . THR B 1 92 ? 7.527 1.823 -10.562 1 95.69 92 THR B CA 1
ATOM 2054 C C . THR B 1 92 ? 7.949 0.411 -10.164 1 95.69 92 THR B C 1
ATOM 2056 O O . THR B 1 92 ? 8.531 0.209 -9.094 1 95.69 92 THR B O 1
ATOM 2059 N N . ALA B 1 93 ? 7.66 -0.537 -11.055 1 97.69 93 ALA B N 1
ATOM 2060 C CA . ALA B 1 93 ? 8.047 -1.918 -10.781 1 97.69 93 ALA B CA 1
ATOM 2061 C C . ALA B 1 93 ? 9.562 -2.047 -10.68 1 97.69 93 ALA B C 1
ATOM 2063 O O . ALA B 1 93 ? 10.078 -2.729 -9.781 1 97.69 93 ALA B O 1
ATOM 2064 N N . HIS B 1 94 ? 10.266 -1.364 -11.539 1 98 94 HIS B N 1
ATOM 2065 C CA . HIS B 1 94 ? 11.719 -1.375 -11.539 1 98 94 HIS B CA 1
ATOM 2066 C C . HIS B 1 94 ? 12.273 -0.787 -10.242 1 98 94 HIS B C 1
ATOM 2068 O O . HIS B 1 94 ? 13.125 -1.397 -9.594 1 98 94 HIS B O 1
ATOM 2074 N N . ALA B 1 95 ? 11.82 0.347 -9.883 1 95.88 95 ALA B N 1
ATOM 2075 C CA . ALA B 1 95 ? 12.289 1.04 -8.68 1 95.88 95 ALA B CA 1
ATOM 2076 C C . ALA B 1 95 ? 11.969 0.239 -7.426 1 95.88 95 ALA B C 1
ATOM 2078 O O . ALA B 1 95 ? 12.773 0.19 -6.492 1 95.88 95 ALA B O 1
ATOM 2079 N N . ALA B 1 96 ? 10.773 -0.378 -7.465 1 95.56 96 ALA B N 1
ATOM 2080 C CA . ALA B 1 96 ? 10.328 -1.17 -6.32 1 95.56 96 ALA B CA 1
ATOM 2081 C C . ALA B 1 96 ? 11.32 -2.289 -6.012 1 95.56 96 ALA B C 1
ATOM 2083 O O . ALA B 1 96 ? 11.664 -2.52 -4.848 1 95.56 96 ALA B O 1
ATOM 2084 N N . ARG B 1 97 ? 11.719 -2.924 -6.996 1 97.44 97 ARG B N 1
ATOM 2085 C CA . ARG B 1 97 ? 12.664 -4.02 -6.816 1 97.44 97 ARG B CA 1
ATOM 2086 C C . ARG B 1 97 ? 14.07 -3.492 -6.523 1 97.44 97 ARG B C 1
ATOM 2088 O O . ARG B 1 97 ? 14.703 -3.916 -5.559 1 97.44 97 ARG B O 1
ATOM 2095 N N . ARG B 1 98 ? 14.484 -2.529 -7.227 1 97.31 98 ARG B N 1
ATOM 2096 C CA . ARG B 1 98 ? 15.859 -2.033 -7.184 1 97.31 98 ARG B CA 1
ATOM 2097 C C . ARG B 1 98 ? 16.141 -1.321 -5.863 1 97.31 98 ARG B C 1
ATOM 2099 O O . ARG B 1 98 ? 17.188 -1.526 -5.258 1 97.31 98 ARG B O 1
ATOM 2106 N N . ASP B 1 99 ? 15.211 -0.576 -5.418 1 94.25 99 ASP B N 1
ATOM 2107 C CA . ASP B 1 99 ? 15.5 0.362 -4.336 1 94.25 99 ASP B CA 1
ATOM 2108 C C . ASP B 1 99 ? 14.836 -0.082 -3.035 1 94.25 99 ASP B C 1
ATOM 2110 O O . ASP B 1 99 ? 15.312 0.247 -1.945 1 94.25 99 ASP B O 1
ATOM 2114 N N . TYR B 1 100 ? 13.766 -0.844 -3.162 1 92.25 100 TYR B N 1
ATOM 2115 C CA . TYR B 1 100 ? 12.906 -1.169 -2.029 1 92.25 100 TYR B CA 1
ATOM 2116 C C . TYR B 1 100 ? 12.977 -2.654 -1.698 1 92.25 100 TYR B C 1
ATOM 2118 O O . TYR B 1 100 ? 12.5 -3.086 -0.648 1 92.25 100 TYR B O 1
ATOM 2126 N N . ASP B 1 101 ? 13.664 -3.453 -2.555 1 97.5 101 ASP B N 1
ATOM 2127 C CA . ASP B 1 101 ? 13.688 -4.91 -2.467 1 97.5 101 ASP B CA 1
ATOM 2128 C C . ASP B 1 101 ? 12.273 -5.469 -2.291 1 97.5 101 ASP B C 1
ATOM 2130 O O . ASP B 1 101 ? 12.047 -6.324 -1.433 1 97.5 101 ASP B O 1
ATOM 2134 N N . ALA B 1 102 ? 11.336 -4.895 -3.041 1 98.25 102 ALA B N 1
ATOM 2135 C CA . ALA B 1 102 ? 9.977 -5.426 -3.035 1 98.25 102 ALA B CA 1
ATOM 2136 C C . ALA B 1 102 ? 9.969 -6.926 -3.316 1 98.25 102 ALA B C 1
ATOM 2138 O O . ALA B 1 102 ? 10.711 -7.402 -4.176 1 98.25 102 ALA B O 1
ATOM 2139 N N . ASN B 1 103 ? 9.164 -7.641 -2.531 1 98.5 103 ASN B N 1
ATOM 2140 C CA . ASN B 1 103 ? 9.102 -9.078 -2.75 1 98.5 103 ASN B CA 1
ATOM 2141 C C . ASN B 1 103 ? 7.719 -9.516 -3.227 1 98.5 103 ASN B C 1
ATOM 2143 O O . ASN B 1 103 ? 7.52 -10.672 -3.598 1 98.5 103 ASN B O 1
ATOM 2147 N N . ILE B 1 104 ? 6.762 -8.594 -3.264 1 98.81 104 ILE B N 1
ATOM 2148 C CA . ILE B 1 104 ? 5.438 -8.805 -3.834 1 98.81 104 ILE B CA 1
ATOM 2149 C C . ILE B 1 104 ? 5.082 -7.641 -4.758 1 98.81 104 ILE B C 1
ATOM 2151 O O . ILE B 1 104 ? 5.312 -6.477 -4.418 1 98.81 104 ILE B O 1
ATOM 2155 N N . ILE B 1 105 ? 4.555 -7.91 -5.93 1 98.81 105 ILE B N 1
ATOM 2156 C CA . ILE B 1 105 ? 4.062 -6.887 -6.844 1 98.81 105 ILE B CA 1
ATOM 2157 C C . ILE B 1 105 ? 2.541 -6.969 -6.945 1 98.81 105 ILE B C 1
ATOM 2159 O O . ILE B 1 105 ? 1.981 -8.062 -7.078 1 98.81 105 ILE B O 1
ATOM 2163 N N . GLY B 1 106 ? 1.928 -5.891 -6.711 1 98.44 106 GLY B N 1
ATOM 2164 C CA . GLY B 1 106 ? 0.489 -5.77 -6.879 1 98.44 106 GLY B CA 1
ATOM 2165 C C . GLY B 1 106 ? 0.098 -4.965 -8.102 1 98.44 106 GLY B C 1
ATOM 2166 O O . GLY B 1 106 ? 0.751 -3.975 -8.438 1 98.44 106 GLY B O 1
ATOM 2167 N N . VAL B 1 107 ? -0.987 -5.402 -8.766 1 98.19 107 VAL B N 1
ATOM 2168 C CA . VAL B 1 107 ? -1.472 -4.719 -9.961 1 98.19 107 VAL B CA 1
ATOM 2169 C C . VAL B 1 107 ? -2.998 -4.68 -9.953 1 98.19 107 VAL B C 1
ATOM 2171 O O . VAL B 1 107 ? -3.641 -5.48 -9.273 1 98.19 107 VAL B O 1
ATOM 2174 N N . GLY B 1 108 ? -3.533 -3.701 -10.656 1 97.06 108 GLY B N 1
ATOM 2175 C CA . GLY B 1 108 ? -4.969 -3.643 -10.875 1 97.06 108 GLY B CA 1
ATOM 2176 C C . GLY B 1 108 ? -5.41 -4.316 -12.164 1 97.06 108 GLY B C 1
ATOM 2177 O O . GLY B 1 108 ? -5.109 -3.836 -13.258 1 97.06 108 GLY B O 1
ATOM 2178 N N . GLY B 1 109 ? -6.145 -5.324 -11.984 1 97.19 109 GLY B N 1
ATOM 2179 C CA . GLY B 1 109 ? -6.539 -6.105 -13.148 1 97.19 109 GLY B CA 1
ATOM 2180 C C . GLY B 1 109 ? -7.617 -5.438 -13.977 1 97.19 109 GLY B C 1
ATOM 2181 O O . GLY B 1 109 ? -7.742 -5.703 -15.18 1 97.19 109 GLY B O 1
ATOM 2182 N N . ARG B 1 110 ? -8.398 -4.602 -13.312 1 94.69 110 ARG B N 1
ATOM 2183 C CA . ARG B 1 110 ? -9.469 -3.936 -14.055 1 94.69 110 ARG B CA 1
ATOM 2184 C C . ARG B 1 110 ? -8.984 -2.627 -14.664 1 94.69 110 ARG B C 1
ATOM 2186 O O . ARG B 1 110 ? -9.555 -2.137 -15.633 1 94.69 110 ARG B O 1
ATOM 2193 N N . ILE B 1 111 ? -7.938 -2.059 -14.125 1 93.25 111 ILE B N 1
ATOM 2194 C CA . ILE B 1 111 ? -7.594 -0.702 -14.531 1 93.25 111 ILE B CA 1
ATOM 2195 C C . ILE B 1 111 ? -6.332 -0.729 -15.398 1 93.25 111 ILE B C 1
ATOM 2197 O O . ILE B 1 111 ? -5.957 0.286 -15.992 1 93.25 111 ILE B O 1
ATOM 2201 N N . SER B 1 112 ? -5.625 -1.857 -15.469 1 95.56 112 SER B N 1
ATOM 2202 C CA . SER B 1 112 ? -4.461 -2.029 -16.328 1 95.56 112 SER B CA 1
ATOM 2203 C C . SER B 1 112 ? -4.684 -3.148 -17.344 1 95.56 112 SER B C 1
ATOM 2205 O O . SER B 1 112 ? -5.281 -4.176 -17.016 1 95.56 112 SER B O 1
ATOM 2207 N N . GLY B 1 113 ? -4.215 -2.912 -18.578 1 96.5 113 GLY B N 1
ATOM 2208 C CA . GLY B 1 113 ? -4.273 -3.967 -19.578 1 96.5 113 GLY B CA 1
ATOM 2209 C C . GLY B 1 113 ? -3.34 -5.125 -19.281 1 96.5 113 GLY B C 1
ATOM 2210 O O . GLY B 1 113 ? -2.291 -4.938 -18.656 1 96.5 113 GLY B O 1
ATOM 2211 N N . LEU B 1 114 ? -3.74 -6.289 -19.812 1 97.94 114 LEU B N 1
ATOM 2212 C CA . LEU B 1 114 ? -2.992 -7.516 -19.547 1 97.94 114 LEU B CA 1
ATOM 2213 C C . LEU B 1 114 ? -1.549 -7.383 -20.016 1 97.94 114 LEU B C 1
ATOM 2215 O O . LEU B 1 114 ? -0.62 -7.793 -19.312 1 97.94 114 LEU B O 1
ATOM 2219 N N . GLY B 1 115 ? -1.336 -6.797 -21.188 1 98.19 115 GLY B N 1
ATOM 2220 C CA . GLY B 1 115 ? 0.015 -6.613 -21.688 1 98.19 115 GLY B CA 1
ATOM 2221 C C . GLY B 1 115 ? 0.88 -5.758 -20.781 1 98.19 115 GLY B C 1
ATOM 2222 O O . GLY B 1 115 ? 2.047 -6.074 -20.547 1 98.19 115 GLY B O 1
ATOM 2223 N N . LEU B 1 116 ? 0.339 -4.695 -20.281 1 98.31 116 LEU B N 1
ATOM 2224 C CA . LEU B 1 116 ? 1.069 -3.842 -19.359 1 98.31 116 LEU B CA 1
ATOM 2225 C C . LEU B 1 116 ? 1.364 -4.578 -18.047 1 98.31 116 LEU B C 1
ATOM 2227 O O . LEU B 1 116 ? 2.473 -4.488 -17.516 1 98.31 116 LEU B O 1
ATOM 2231 N N . ILE B 1 117 ? 0.373 -5.32 -17.594 1 98.62 117 ILE B N 1
ATOM 2232 C CA . ILE B 1 117 ? 0.547 -6.086 -16.359 1 98.62 117 ILE B CA 1
ATOM 2233 C C . ILE B 1 117 ? 1.702 -7.07 -16.531 1 98.62 117 ILE B C 1
ATOM 2235 O O . ILE B 1 117 ? 2.559 -7.188 -15.648 1 98.62 117 ILE B O 1
ATOM 2239 N N . GLU B 1 118 ? 1.712 -7.703 -17.656 1 98.81 118 GLU B N 1
ATOM 2240 C CA . GLU B 1 118 ? 2.795 -8.633 -17.953 1 98.81 118 GLU B CA 1
ATOM 2241 C C . GLU B 1 118 ? 4.148 -7.93 -17.938 1 98.81 118 GLU B C 1
ATOM 2243 O O . GLU B 1 118 ? 5.117 -8.438 -17.375 1 98.81 118 GLU B O 1
ATOM 2248 N N . ASN B 1 119 ? 4.227 -6.762 -18.531 1 98.75 119 ASN B N 1
ATOM 2249 C CA . ASN B 1 119 ? 5.473 -6.004 -18.562 1 98.75 119 ASN B CA 1
ATOM 2250 C C . ASN B 1 119 ? 5.902 -5.586 -17.156 1 98.75 119 ASN B C 1
ATOM 2252 O O . ASN B 1 119 ? 7.094 -5.605 -16.828 1 98.75 119 ASN B O 1
ATOM 2256 N N . ILE B 1 120 ? 4.965 -5.188 -16.375 1 98.69 120 ILE B N 1
ATOM 2257 C CA . ILE B 1 120 ? 5.234 -4.777 -15 1 98.69 120 ILE B CA 1
ATOM 2258 C C . ILE B 1 120 ? 5.816 -5.953 -14.211 1 98.69 120 ILE B C 1
ATOM 2260 O O . ILE B 1 120 ? 6.855 -5.816 -13.562 1 98.69 120 ILE B O 1
ATOM 2264 N N . ILE B 1 121 ? 5.172 -7.09 -14.328 1 98.81 121 ILE B N 1
ATOM 2265 C CA . ILE B 1 121 ? 5.594 -8.273 -13.586 1 98.81 121 ILE B CA 1
ATOM 2266 C C . ILE B 1 121 ? 6.961 -8.734 -14.086 1 98.81 121 ILE B C 1
ATOM 2268 O O . ILE B 1 121 ? 7.836 -9.086 -13.289 1 98.81 121 ILE B O 1
ATOM 2272 N N . GLU B 1 122 ? 7.133 -8.719 -15.383 1 98.69 122 GLU B N 1
ATOM 2273 C CA . GLU B 1 122 ? 8.422 -9.109 -15.953 1 98.69 122 GLU B CA 1
ATOM 2274 C C . GLU B 1 122 ? 9.547 -8.211 -15.438 1 98.69 122 GLU B C 1
ATOM 2276 O O . GLU B 1 122 ? 10.609 -8.703 -15.062 1 98.69 122 GLU B O 1
ATOM 2281 N N . GLU B 1 123 ? 9.328 -6.934 -15.469 1 98.75 123 GLU B N 1
ATOM 2282 C CA . GLU B 1 123 ? 10.328 -5.996 -14.969 1 98.75 123 GLU B CA 1
ATOM 2283 C C . GLU B 1 123 ? 10.633 -6.254 -13.492 1 98.75 123 GLU B C 1
ATOM 2285 O O . GLU B 1 123 ? 11.805 -6.262 -13.094 1 98.75 123 GLU B O 1
ATOM 2290 N N . PHE B 1 124 ? 9.633 -6.449 -12.773 1 98.62 124 PHE B N 1
ATOM 2291 C CA . PHE B 1 124 ? 9.758 -6.738 -11.352 1 98.62 124 PHE B CA 1
ATOM 2292 C C . PHE B 1 124 ? 10.602 -7.988 -11.125 1 98.62 124 PHE B C 1
ATOM 2294 O O . PHE B 1 124 ? 11.516 -7.984 -10.289 1 98.62 124 PHE B O 1
ATOM 2301 N N . LEU B 1 125 ? 10.383 -9.023 -11.852 1 98.5 125 LEU B N 1
ATOM 2302 C CA . LEU B 1 125 ? 11.023 -10.32 -11.656 1 98.5 125 LEU B CA 1
ATOM 2303 C C . LEU B 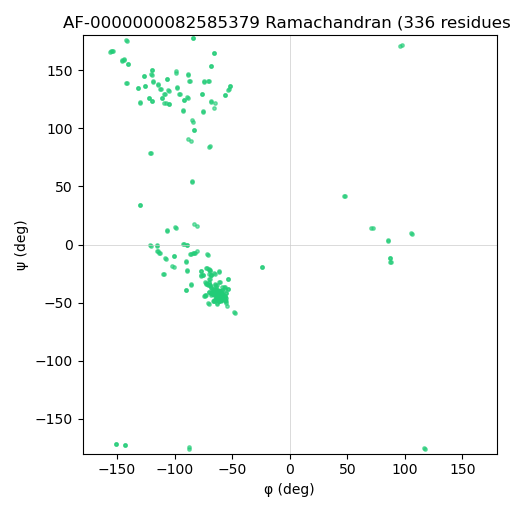1 125 ? 12.445 -10.312 -12.188 1 98.5 125 LEU B C 1
ATOM 2305 O O . LEU B 1 125 ? 13.289 -11.102 -11.742 1 98.5 125 LEU B O 1
ATOM 2309 N N . SER B 1 126 ? 12.727 -9.438 -13.086 1 98 126 SER B N 1
ATOM 2310 C CA . SER B 1 126 ? 14.031 -9.469 -13.75 1 98 126 SER B CA 1
ATOM 2311 C C . SER B 1 126 ? 14.977 -8.43 -13.148 1 98 126 SER B C 1
ATOM 2313 O O . SER B 1 126 ? 16.156 -8.391 -13.5 1 98 126 SER B O 1
ATOM 2315 N N . THR B 1 127 ? 14.477 -7.574 -12.336 1 98.38 127 THR B N 1
ATOM 2316 C CA . THR B 1 127 ? 15.289 -6.523 -11.734 1 98.38 127 THR B CA 1
ATOM 2317 C C . THR B 1 127 ? 15.953 -7.02 -10.453 1 98.38 127 THR B C 1
ATOM 2319 O O . THR B 1 127 ? 15.32 -7.699 -9.641 1 98.38 127 THR B O 1
ATOM 2322 N N . GLU B 1 128 ? 17.203 -6.652 -10.18 1 98.19 128 GLU B N 1
ATOM 2323 C CA . GLU B 1 128 ? 17.922 -7.02 -8.961 1 98.19 128 GLU B CA 1
ATOM 2324 C C . GLU B 1 128 ? 17.875 -5.887 -7.941 1 98.19 128 GLU B C 1
ATOM 2326 O O . GLU B 1 128 ? 17.875 -4.711 -8.312 1 98.19 128 GLU B O 1
ATOM 2331 N N . PHE B 1 129 ? 17.891 -6.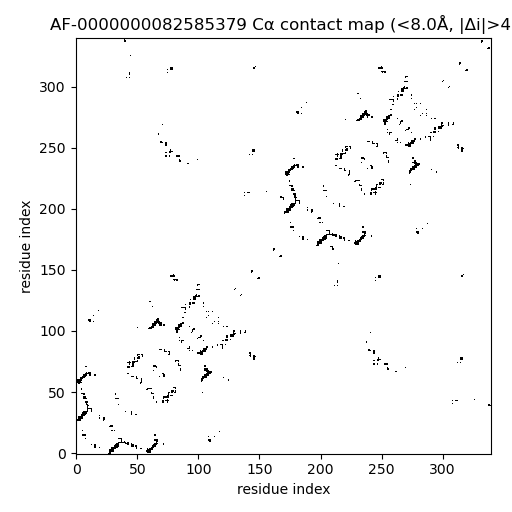266 -6.711 1 98.25 129 PHE B N 1
ATOM 2332 C CA . PHE B 1 129 ? 18 -5.301 -5.625 1 98.25 129 PHE B CA 1
ATOM 2333 C C . PHE B 1 129 ? 19.375 -4.641 -5.613 1 98.25 129 PHE B C 1
ATOM 2335 O O . PHE B 1 129 ? 20.391 -5.328 -5.664 1 98.25 129 PHE B O 1
ATOM 2342 N N . ASN B 1 130 ? 19.375 -3.34 -5.695 1 98.06 130 ASN B N 1
ATOM 2343 C CA . ASN B 1 130 ? 20.594 -2.57 -5.512 1 98.06 130 ASN B CA 1
ATOM 2344 C C . ASN B 1 130 ? 20.891 -2.332 -4.035 1 98.06 130 ASN B C 1
ATOM 2346 O O . ASN B 1 130 ? 20.453 -1.334 -3.463 1 98.06 130 ASN B O 1
ATOM 2350 N N . ALA B 1 131 ? 21.766 -3.1 -3.387 1 97.12 131 ALA B N 1
ATOM 2351 C CA . ALA B 1 131 ? 21.969 -3.16 -1.941 1 97.12 131 ALA B CA 1
ATOM 2352 C C . ALA B 1 131 ? 22.922 -2.07 -1.477 1 97.12 131 ALA B C 1
ATOM 2354 O O . ALA B 1 131 ? 23.922 -2.355 -0.804 1 97.12 131 ALA B O 1
ATOM 2355 N N . THR B 1 132 ? 22.641 -0.809 -1.809 1 95.69 132 THR B N 1
ATOM 2356 C CA . THR B 1 132 ? 23.375 0.295 -1.202 1 95.69 132 THR B CA 1
ATOM 2357 C C . THR B 1 132 ? 23.078 0.384 0.293 1 95.69 132 THR B C 1
ATOM 2359 O O . THR B 1 132 ? 22.125 -0.229 0.782 1 95.69 132 THR B O 1
ATOM 2362 N N . GLU B 1 133 ? 23.859 1.083 0.989 1 92.38 133 GLU B N 1
ATOM 2363 C CA . GLU B 1 133 ? 23.641 1.279 2.418 1 92.38 133 GLU B CA 1
ATOM 2364 C C . GLU B 1 133 ? 22.234 1.84 2.686 1 92.38 133 GLU B C 1
ATOM 2366 O O . GLU B 1 133 ? 21.547 1.388 3.6 1 92.38 133 GLU B O 1
ATOM 2371 N N . GLU B 1 134 ? 21.859 2.756 1.873 1 89.62 134 GLU B N 1
ATOM 2372 C CA . GLU B 1 134 ? 20.562 3.395 2.016 1 89.62 134 GLU B CA 1
ATOM 2373 C C . GLU B 1 134 ? 19.422 2.404 1.753 1 89.62 134 GLU B C 1
ATOM 2375 O O . GLU B 1 134 ? 18.469 2.33 2.523 1 89.62 134 GLU B O 1
ATOM 2380 N N . ASN B 1 135 ? 19.547 1.682 0.657 1 94.44 135 ASN B N 1
ATOM 2381 C CA . ASN B 1 135 ? 18.5 0.741 0.29 1 94.44 135 ASN B CA 1
ATOM 2382 C C . ASN B 1 135 ? 18.375 -0.384 1.313 1 94.44 135 ASN B C 1
ATOM 2384 O O . ASN B 1 135 ? 17.266 -0.821 1.624 1 94.44 135 ASN B O 1
ATOM 2388 N N . VAL B 1 136 ? 19.484 -0.777 1.874 1 95.12 136 VAL B N 1
ATOM 2389 C CA . VAL B 1 136 ? 19.484 -1.81 2.906 1 95.12 136 VAL B CA 1
ATOM 2390 C C . VAL B 1 136 ? 18.812 -1.277 4.168 1 95.12 136 VAL B C 1
ATOM 2392 O O . VAL B 1 136 ? 18.031 -1.983 4.809 1 95.12 136 VAL B O 1
ATOM 2395 N N . PHE B 1 137 ? 19.109 -0.089 4.484 1 90.12 137 PHE B N 1
ATOM 2396 C CA . PHE B 1 137 ? 18.469 0.521 5.648 1 90.12 137 PHE B CA 1
ATOM 2397 C C . PHE B 1 137 ? 16.953 0.567 5.48 1 90.12 137 PHE B C 1
ATOM 2399 O O . PHE B 1 137 ? 16.219 0.177 6.387 1 90.12 137 PHE B O 1
ATOM 2406 N N . VAL B 1 138 ? 16.516 1.029 4.336 1 93.25 138 VAL B N 1
ATOM 2407 C CA . VAL B 1 138 ? 15.094 1.166 4.055 1 93.25 138 VAL B CA 1
ATOM 2408 C C . VAL B 1 138 ? 14.414 -0.199 4.145 1 93.25 138 VAL B C 1
ATOM 2410 O O . VAL B 1 138 ? 13.383 -0.345 4.809 1 93.25 138 VAL B O 1
ATOM 2413 N N . ARG B 1 139 ? 14.977 -1.156 3.531 1 94.38 139 ARG B N 1
ATOM 2414 C CA . ARG B 1 139 ? 14.461 -2.52 3.57 1 94.38 139 ARG B CA 1
ATOM 2415 C C . ARG B 1 139 ? 14.344 -3.02 5.008 1 94.38 139 ARG B C 1
ATOM 2417 O O . ARG B 1 139 ? 13.297 -3.549 5.398 1 94.38 139 ARG B O 1
ATOM 2424 N N . ASP B 1 140 ? 15.406 -2.834 5.777 1 92.5 140 ASP B N 1
ATOM 2425 C CA . ASP B 1 140 ? 15.438 -3.354 7.141 1 92.5 140 ASP B CA 1
ATOM 2426 C C . ASP B 1 140 ? 14.469 -2.602 8.039 1 92.5 140 ASP B C 1
ATOM 2428 O O . ASP B 1 140 ? 13.844 -3.195 8.93 1 92.5 140 ASP B O 1
ATOM 2432 N N . PHE B 1 141 ? 14.328 -1.348 7.789 1 91.31 141 PHE B N 1
ATOM 2433 C CA . PHE B 1 141 ? 13.367 -0.551 8.539 1 91.31 141 PHE B CA 1
ATOM 2434 C C . PHE B 1 141 ? 11.945 -1.027 8.273 1 91.31 141 PHE B C 1
ATOM 2436 O O . PHE B 1 141 ? 11.18 -1.262 9.211 1 91.31 141 PHE B O 1
ATOM 2443 N N . MET B 1 142 ? 11.617 -1.224 7.055 1 93.62 142 MET B N 1
ATOM 2444 C CA . MET B 1 142 ? 10.297 -1.715 6.68 1 93.62 142 MET B CA 1
ATOM 2445 C C . MET B 1 142 ? 10.008 -3.064 7.328 1 93.62 142 MET B C 1
ATOM 2447 O O . MET B 1 142 ? 8.914 -3.295 7.84 1 93.62 142 MET B O 1
ATOM 2451 N N . ASN B 1 143 ? 10.984 -3.908 7.375 1 92.25 143 ASN B N 1
ATOM 2452 C CA . ASN B 1 143 ? 10.836 -5.238 7.957 1 92.25 143 ASN B CA 1
ATOM 2453 C C . ASN B 1 143 ? 10.641 -5.172 9.469 1 92.25 143 ASN B C 1
ATOM 2455 O O . ASN B 1 143 ? 10.031 -6.066 10.062 1 92.25 143 ASN B O 1
ATOM 2459 N N . SER B 1 144 ? 11.125 -4.16 10.094 1 90.31 144 SER B N 1
ATOM 2460 C CA . SER B 1 144 ? 11.102 -4.074 11.547 1 90.31 144 SER B CA 1
ATOM 2461 C C . SER B 1 144 ? 9.781 -3.488 12.047 1 90.31 144 SER B C 1
ATOM 2463 O O . SER B 1 144 ? 9.508 -3.506 13.25 1 90.31 144 SER B O 1
ATOM 2465 N N . MET B 1 145 ? 8.945 -2.998 11.148 1 91.19 145 MET B N 1
ATOM 2466 C CA . MET B 1 145 ? 7.766 -2.221 11.523 1 91.19 145 MET B CA 1
ATOM 2467 C C . MET B 1 145 ? 6.656 -3.131 12.039 1 91.19 145 MET B C 1
ATOM 2469 O O . MET B 1 145 ? 5.738 -2.672 12.719 1 91.19 145 MET B O 1
ATOM 2473 N N . ILE B 1 146 ? 6.652 -4.328 11.602 1 88.5 146 ILE B N 1
ATOM 2474 C CA . ILE B 1 146 ? 5.656 -5.285 12.07 1 88.5 146 ILE B CA 1
ATOM 2475 C C . ILE B 1 146 ? 6.336 -6.395 12.867 1 88.5 146 ILE B C 1
ATOM 2477 O O . ILE B 1 146 ? 7.355 -6.938 12.445 1 88.5 146 ILE B O 1
ATOM 2481 N N . GLY B 1 147 ? 5.641 -6.723 14.008 1 76.06 147 GLY B N 1
ATOM 2482 C CA . GLY B 1 147 ? 6.184 -7.77 14.859 1 76.06 147 GLY B CA 1
ATOM 2483 C C . GLY B 1 147 ? 6.547 -7.281 16.25 1 76.06 147 GLY B C 1
ATOM 2484 O O . GLY B 1 147 ? 6.168 -6.176 16.641 1 76.06 147 GLY B O 1
ATOM 2485 N N . GLU B 1 148 ? 7.098 -8.094 17.031 1 60.28 148 GLU B N 1
ATOM 2486 C CA . GLU B 1 148 ? 7.379 -7.848 18.453 1 60.28 148 GLU B CA 1
ATOM 2487 C C . GLU B 1 148 ? 8.172 -6.559 18.641 1 60.28 148 GLU B C 1
ATOM 2489 O O . GLU B 1 148 ? 8 -5.859 19.641 1 60.28 148 GLU B O 1
ATOM 2494 N N . ASN B 1 149 ? 8.938 -6.207 17.719 1 50.91 149 ASN B N 1
ATOM 2495 C CA . ASN B 1 149 ? 9.805 -5.039 17.859 1 50.91 149 ASN B CA 1
ATOM 2496 C C . ASN B 1 149 ? 9.133 -3.777 17.328 1 50.91 149 ASN B C 1
ATOM 2498 O O . ASN B 1 149 ? 9.773 -2.73 17.219 1 50.91 149 ASN B O 1
ATOM 2502 N N . ALA B 1 150 ? 7.977 -3.93 16.875 1 56.47 150 ALA B N 1
ATOM 2503 C CA . ALA B 1 150 ? 7.328 -2.799 16.219 1 56.47 150 ALA B CA 1
ATOM 2504 C C . ALA B 1 150 ? 7.27 -1.587 17.141 1 56.47 150 ALA B C 1
ATOM 2506 O O . ALA B 1 150 ? 7.309 -0.444 16.672 1 56.47 150 ALA B O 1
ATOM 2507 N N . ASN B 1 151 ? 7.059 -1.862 18.422 1 50.53 151 ASN B N 1
ATOM 2508 C CA . ASN B 1 151 ? 6.934 -0.743 19.344 1 50.53 151 ASN B CA 1
ATOM 2509 C C . ASN B 1 151 ? 8.305 -0.217 19.766 1 50.53 151 ASN B C 1
ATOM 2511 O O . ASN B 1 151 ? 8.398 0.58 20.703 1 50.53 151 ASN B O 1
ATOM 2515 N N . LYS B 1 152 ? 9.227 -0.991 19.312 1 43.22 152 LYS B N 1
ATOM 2516 C CA . LYS B 1 152 ? 10.414 -0.488 20 1 43.22 152 LYS B CA 1
ATOM 2517 C C . LYS B 1 152 ? 10.805 0.892 19.484 1 43.22 152 LYS B C 1
ATOM 2519 O O . LYS B 1 152 ? 11.164 1.043 18.312 1 43.22 152 LYS B O 1
ATOM 2524 N N . GLY B 1 153 ? 10.273 1.917 19.953 1 44.06 153 GLY B N 1
ATOM 2525 C CA . GLY B 1 153 ? 10.516 3.352 19.906 1 44.06 153 GLY B CA 1
ATOM 2526 C C . GLY B 1 153 ? 11.961 3.705 19.609 1 44.06 153 GLY B C 1
ATOM 2527 O O . GLY B 1 153 ? 12.297 4.879 19.453 1 44.06 153 GLY B O 1
ATOM 2528 N N . GLU B 1 154 ? 12.789 2.811 19.812 1 46.5 154 GLU B N 1
ATOM 2529 C CA . GLU B 1 154 ? 14.219 3.111 19.844 1 46.5 154 GLU B CA 1
ATOM 2530 C C . GLU B 1 154 ? 14.742 3.42 18.438 1 46.5 154 GLU B C 1
ATOM 2532 O O . GLU B 1 154 ? 15.727 4.145 18.281 1 46.5 154 GLU B O 1
ATOM 2537 N N . TYR B 1 155 ? 14.195 2.777 17.562 1 47.44 155 TYR B N 1
ATOM 2538 C CA . TYR B 1 155 ? 14.789 3.02 16.25 1 47.44 155 TYR B CA 1
ATOM 2539 C C . TYR B 1 155 ? 14.602 4.469 15.82 1 47.44 155 TYR B C 1
ATOM 2541 O O . TYR B 1 155 ? 15.484 5.062 15.203 1 47.44 155 TYR B O 1
ATOM 2549 N N . PHE B 1 156 ? 13.469 5.074 16.156 1 47.31 156 PHE B N 1
ATOM 2550 C CA . PHE B 1 156 ? 13.281 6.484 15.828 1 47.31 156 PHE B CA 1
ATOM 2551 C C . PHE B 1 156 ? 14.328 7.344 16.531 1 47.31 156 PHE B C 1
ATOM 2553 O O . PHE B 1 156 ? 14.836 8.305 15.961 1 47.31 156 PHE B O 1
ATOM 2560 N N . GLU B 1 157 ? 14.508 7.035 17.75 1 49.09 157 GLU B N 1
ATOM 2561 C CA . GLU B 1 157 ? 15.43 7.887 18.484 1 49.09 157 GLU B CA 1
ATOM 2562 C C . GLU B 1 157 ? 16.844 7.789 17.922 1 49.09 157 GLU B C 1
ATOM 2564 O O . GLU B 1 157 ? 17.547 8.797 17.828 1 49.09 157 GLU B O 1
ATOM 2569 N N . GLU B 1 158 ? 17.266 6.668 17.578 1 48.81 158 GLU B N 1
ATOM 2570 C CA . GLU B 1 158 ? 18.625 6.508 17.047 1 48.81 158 GLU B CA 1
ATOM 2571 C C . GLU B 1 158 ? 18.734 7.062 15.633 1 48.81 158 GLU B C 1
ATOM 2573 O O . GLU B 1 158 ? 19.734 7.703 15.289 1 48.81 158 GLU B O 1
ATOM 2578 N N . GLU B 1 159 ? 17.781 6.801 14.797 1 49.44 159 GLU B N 1
ATOM 2579 C CA . GLU B 1 159 ? 17.859 7.348 13.445 1 49.44 159 GLU B CA 1
ATOM 2580 C C . GLU B 1 159 ? 17.812 8.875 13.461 1 49.44 159 GLU B C 1
ATOM 2582 O O . GLU B 1 159 ? 18.5 9.531 12.68 1 49.44 159 GLU B O 1
ATOM 2587 N N . ARG B 1 160 ? 16.922 9.422 14.391 1 46.97 160 ARG B N 1
ATOM 2588 C CA . ARG B 1 160 ? 16.922 10.859 14.656 1 46.97 160 ARG B CA 1
ATOM 2589 C C . ARG B 1 160 ? 18.312 11.328 15.086 1 46.97 160 ARG B C 1
ATOM 2591 O O . ARG B 1 160 ? 18.781 12.391 14.656 1 46.97 160 ARG B O 1
ATOM 2598 N N . ASN B 1 161 ? 18.922 10.555 16 1 51.06 161 ASN B N 1
ATOM 2599 C CA . ASN B 1 161 ? 20.234 10.969 16.469 1 51.06 161 ASN B CA 1
ATOM 2600 C C . ASN B 1 161 ? 21.281 10.906 15.352 1 51.06 161 ASN B C 1
ATOM 2602 O O . ASN B 1 161 ? 22.141 11.773 15.258 1 51.06 161 ASN B O 1
ATOM 2606 N N . LYS B 1 162 ? 21.281 9.867 14.539 1 49.5 162 LYS B N 1
ATOM 2607 C CA . LYS B 1 162 ? 22.219 9.719 13.445 1 49.5 162 LYS B CA 1
ATOM 2608 C C . LYS B 1 162 ? 22 10.781 12.375 1 49.5 162 LYS B C 1
ATOM 2610 O O . LYS B 1 162 ? 22.938 11.219 11.711 1 49.5 162 LYS B O 1
ATOM 2615 N N . TRP B 1 163 ? 20.688 11.07 12.047 1 41.06 163 TRP B N 1
ATOM 2616 C CA . TRP B 1 163 ? 20.328 12.18 11.172 1 41.06 163 TRP B CA 1
ATOM 2617 C C . TRP B 1 163 ? 20.922 13.492 11.688 1 41.06 163 TRP B C 1
ATOM 2619 O O . TRP B 1 163 ? 21.5 14.258 10.922 1 41.06 163 TRP B O 1
ATOM 2629 N N . LYS B 1 164 ? 20.703 13.852 12.961 1 45.03 164 LYS B N 1
ATOM 2630 C CA . LYS B 1 164 ? 21.266 15.039 13.602 1 45.03 164 LYS B CA 1
ATOM 2631 C C . LYS B 1 164 ? 22.797 15.031 13.516 1 45.03 164 LYS B C 1
ATOM 2633 O O . LYS B 1 164 ? 23.422 16.094 13.469 1 45.03 164 LYS B O 1
ATOM 2638 N N . GLU B 1 165 ? 23.328 13.859 13.633 1 49.16 165 GLU B N 1
ATOM 2639 C CA . GLU B 1 165 ? 24.797 13.82 13.609 1 49.16 165 GLU B CA 1
ATOM 2640 C C . GLU B 1 165 ? 25.328 13.883 12.188 1 49.16 165 GLU B C 1
ATOM 2642 O O . GLU B 1 165 ? 26.547 13.828 11.969 1 49.16 165 GLU B O 1
ATOM 2647 N N . GLY B 1 166 ? 24.438 14.312 11.203 1 42.16 166 GLY B N 1
ATOM 2648 C CA . GLY B 1 166 ? 24.969 14.609 9.883 1 42.16 166 GLY B CA 1
ATOM 2649 C C . GLY B 1 166 ? 25.375 13.375 9.109 1 42.16 166 GLY B C 1
ATOM 2650 O O . GLY B 1 166 ? 26.234 13.445 8.219 1 42.16 166 GLY B O 1
ATOM 2651 N N . CYS B 1 167 ? 25.016 12.281 9.484 1 40.16 167 CYS B N 1
ATOM 2652 C CA . CYS B 1 167 ? 25.578 11.086 8.867 1 40.16 167 CYS B CA 1
ATOM 2653 C C . CYS B 1 167 ? 25.016 10.875 7.473 1 40.16 167 CYS B C 1
ATOM 2655 O O . CYS B 1 167 ? 25.531 10.055 6.707 1 40.16 167 CYS B O 1
ATOM 2657 N N . TYR B 1 168 ? 23.859 11.172 7.035 1 37 168 TYR B N 1
ATOM 2658 C CA . TYR B 1 168 ? 23.484 10.906 5.656 1 37 168 TYR B CA 1
ATOM 2659 C C . TYR B 1 168 ? 23.844 12.078 4.754 1 37 168 TYR B C 1
ATOM 2661 O O . TYR B 1 168 ? 23.656 13.234 5.133 1 37 168 TYR B O 1
ATOM 2669 N N . HIS B 1 169 ? 25.047 12.031 4.191 1 30.23 169 HIS B N 1
ATOM 2670 C CA . HIS B 1 169 ? 25.609 12.969 3.223 1 30.23 169 HIS B CA 1
ATOM 2671 C C . HIS B 1 169 ? 24.844 12.914 1.906 1 30.23 169 HIS B C 1
ATOM 2673 O O . HIS B 1 169 ? 24.422 11.836 1.466 1 30.23 169 HIS B O 1
ATOM 2679 N N . ASP B 1 170 ? 24.203 14.125 1.567 1 25.77 170 ASP B N 1
ATOM 2680 C CA . ASP B 1 170 ? 23.938 14.297 0.143 1 25.77 170 ASP B CA 1
ATOM 2681 C C . ASP B 1 170 ? 25.141 13.898 -0.699 1 25.77 170 ASP B C 1
ATOM 2683 O O . ASP B 1 170 ? 26.297 14.148 -0.306 1 25.77 170 ASP B O 1
#

Radius of gyration: 19.02 Å; Cα contacts (8 Å, |Δi|>4): 716; chains: 2; bounding box: 51×50×42 Å